Protein AF-A0A0S4IZ22-F1 (afdb_monomer)

Organism: Bodo saltans (NCBI:txid75058)

Structure (mmCIF, N/CA/C/O backbone):
data_AF-A0A0S4IZ22-F1
#
_entry.id   AF-A0A0S4IZ22-F1
#
loop_
_atom_site.group_PDB
_atom_site.id
_atom_site.type_symbol
_atom_site.label_atom_id
_atom_site.label_alt_id
_atom_site.label_comp_id
_atom_site.label_asym_id
_atom_site.label_entity_id
_atom_site.label_seq_id
_atom_site.pdbx_PDB_ins_code
_atom_site.Cartn_x
_atom_site.Cartn_y
_atom_site.Cartn_z
_atom_site.occupancy
_atom_site.B_iso_or_equiv
_atom_site.auth_seq_id
_atom_site.auth_comp_id
_atom_site.auth_asym_id
_atom_site.auth_atom_id
_atom_site.pdbx_PDB_model_num
ATOM 1 N N . MET A 1 1 ? 41.587 31.174 -20.617 1.00 46.12 1 MET A N 1
ATOM 2 C CA . MET A 1 1 ? 40.256 30.788 -20.093 1.00 46.12 1 MET A CA 1
ATOM 3 C C . MET A 1 1 ? 39.877 29.431 -20.668 1.00 46.12 1 MET A C 1
ATOM 5 O O . MET A 1 1 ? 39.377 29.390 -21.776 1.00 46.12 1 MET A O 1
ATOM 9 N N . GLN A 1 2 ? 40.186 28.324 -19.984 1.00 46.78 2 GLN A N 1
ATOM 10 C CA . GLN A 1 2 ? 39.750 26.977 -20.399 1.00 46.78 2 GLN A CA 1
ATOM 11 C C . GLN A 1 2 ? 40.073 25.954 -19.295 1.00 46.78 2 GLN A C 1
ATOM 13 O O . GLN A 1 2 ? 41.009 25.175 -19.408 1.00 46.78 2 GLN A O 1
ATOM 18 N N . ARG A 1 3 ? 39.344 25.991 -18.172 1.00 42.94 3 ARG A N 1
ATOM 19 C CA . ARG A 1 3 ? 39.406 24.953 -17.122 1.00 42.94 3 ARG A CA 1
ATOM 20 C C . ARG A 1 3 ? 38.076 24.869 -16.362 1.00 42.94 3 ARG A C 1
ATOM 22 O O . ARG A 1 3 ? 38.031 25.143 -15.173 1.00 42.94 3 ARG A O 1
ATOM 29 N N . SER A 1 4 ? 36.993 24.507 -17.051 1.00 50.06 4 SER A N 1
ATOM 30 C CA . SER A 1 4 ? 35.686 24.287 -16.393 1.00 50.06 4 SER A CA 1
ATOM 31 C C . SER A 1 4 ? 34.926 23.051 -16.894 1.00 50.06 4 SER A C 1
ATOM 33 O O . SER A 1 4 ? 33.796 22.829 -16.482 1.00 50.06 4 SER A O 1
ATOM 35 N N . GLY A 1 5 ? 35.523 22.228 -17.766 1.00 43.28 5 GLY A N 1
ATOM 36 C CA . GLY A 1 5 ? 34.828 21.092 -18.394 1.00 43.28 5 GLY A CA 1
ATOM 37 C C . GLY A 1 5 ? 34.976 19.739 -17.690 1.00 43.28 5 GLY A C 1
ATOM 38 O O . GLY A 1 5 ? 34.191 18.836 -17.951 1.00 43.28 5 GLY A O 1
ATOM 39 N N . LEU A 1 6 ? 35.958 19.574 -16.795 1.00 42.72 6 LEU A N 1
ATOM 40 C CA . LEU A 1 6 ? 36.302 18.256 -16.235 1.00 42.72 6 LEU A CA 1
ATOM 41 C C . LEU A 1 6 ? 35.666 17.950 -14.870 1.00 42.72 6 LEU A C 1
ATOM 43 O O . LEU A 1 6 ? 35.596 16.789 -14.483 1.00 42.72 6 LEU A O 1
ATOM 47 N N . ALA A 1 7 ? 35.152 18.957 -14.156 1.00 43.84 7 ALA A N 1
ATOM 48 C CA . ALA A 1 7 ? 34.552 18.750 -12.834 1.00 43.84 7 ALA A CA 1
ATOM 49 C C . ALA A 1 7 ? 33.104 18.221 -12.894 1.00 43.84 7 ALA A C 1
ATOM 51 O O . ALA A 1 7 ? 32.666 17.540 -11.972 1.00 43.84 7 ALA A O 1
ATOM 52 N N . LEU A 1 8 ? 32.364 18.476 -13.983 1.00 42.09 8 LEU A N 1
ATOM 53 C CA . LEU A 1 8 ? 30.967 18.030 -14.105 1.00 42.09 8 LEU A CA 1
ATOM 54 C C . LEU A 1 8 ? 30.814 16.567 -14.556 1.00 42.09 8 LEU A C 1
ATOM 56 O O . LEU A 1 8 ? 29.785 15.955 -14.285 1.00 42.09 8 LEU A O 1
ATOM 60 N N . LEU A 1 9 ? 31.835 15.985 -15.192 1.00 41.53 9 LEU A N 1
ATOM 61 C CA . LEU A 1 9 ? 31.804 14.590 -15.655 1.00 41.53 9 LEU A CA 1
ATOM 62 C C . LEU A 1 9 ? 32.170 13.575 -14.558 1.00 41.53 9 LEU A C 1
ATOM 64 O O . LEU A 1 9 ? 31.766 12.420 -14.641 1.00 41.53 9 LEU A O 1
ATOM 68 N N . LEU A 1 10 ? 32.852 14.003 -13.491 1.00 37.06 10 LEU A N 1
ATOM 69 C CA . LEU A 1 10 ? 33.203 13.139 -12.355 1.00 37.06 10 LEU A CA 1
ATOM 70 C C . LEU A 1 10 ? 32.096 13.034 -11.289 1.00 37.06 10 LEU A C 1
ATOM 72 O O . LEU A 1 10 ? 32.017 12.017 -10.605 1.00 37.06 10 LEU A O 1
ATOM 76 N N . CYS A 1 11 ? 31.182 14.008 -11.191 1.00 36.41 11 CYS A N 1
ATOM 77 C CA . CYS A 1 11 ? 30.022 13.907 -10.291 1.00 36.41 11 CYS A CA 1
ATOM 78 C C . CYS A 1 11 ? 28.884 13.033 -10.849 1.00 36.41 11 CYS A C 1
ATOM 80 O O . CYS A 1 11 ? 28.125 12.458 -10.073 1.00 36.41 11 CYS A O 1
ATOM 82 N N . ALA A 1 12 ? 28.777 12.881 -12.173 1.00 39.00 12 ALA A N 1
ATOM 83 C CA . ALA A 1 12 ? 27.774 12.005 -12.785 1.00 39.00 12 ALA A CA 1
ATOM 84 C C . ALA A 1 12 ? 28.150 10.511 -12.695 1.00 39.00 12 ALA A C 1
ATOM 86 O O . ALA A 1 12 ? 27.266 9.661 -12.645 1.00 39.00 12 ALA A O 1
ATOM 87 N N . ALA A 1 13 ? 29.444 10.186 -12.607 1.00 36.44 13 ALA A N 1
ATOM 88 C CA . ALA A 1 13 ? 29.919 8.806 -12.482 1.00 36.44 13 ALA A CA 1
ATOM 89 C C . ALA A 1 13 ? 29.831 8.249 -11.045 1.00 36.44 13 ALA A C 1
ATOM 91 O O . ALA A 1 13 ? 29.774 7.038 -10.862 1.00 36.44 13 ALA A O 1
ATOM 92 N N . LEU A 1 14 ? 29.770 9.111 -10.021 1.00 37.00 14 LEU A N 1
ATOM 93 C CA . LEU A 1 14 ? 29.660 8.689 -8.614 1.00 37.00 14 LEU A CA 1
ATOM 94 C C . LEU A 1 14 ? 28.214 8.530 -8.119 1.00 37.00 14 LEU A C 1
ATOM 96 O O . LEU A 1 14 ? 27.991 7.881 -7.100 1.00 37.00 14 LEU A O 1
ATOM 100 N N . LEU A 1 15 ? 27.225 9.043 -8.856 1.00 36.53 15 LEU A N 1
ATOM 101 C CA . LEU A 1 15 ? 25.802 8.780 -8.596 1.00 36.53 15 LEU A CA 1
ATOM 102 C C . LEU A 1 15 ? 25.276 7.531 -9.326 1.00 36.53 15 LEU A C 1
ATOM 104 O O . LEU A 1 15 ? 24.131 7.142 -9.114 1.00 36.53 15 LEU A O 1
ATOM 108 N N . PHE A 1 16 ? 26.115 6.873 -10.134 1.00 36.19 16 PHE A N 1
ATOM 109 C CA . PHE A 1 16 ? 25.772 5.655 -10.878 1.00 36.19 16 PHE A CA 1
ATOM 110 C C . PHE A 1 16 ? 26.209 4.346 -10.196 1.00 36.19 16 PHE A C 1
ATOM 112 O O . PHE A 1 16 ? 25.921 3.269 -10.709 1.00 36.19 16 PHE A O 1
ATOM 119 N N . SER A 1 17 ? 26.852 4.410 -9.025 1.00 32.28 17 SER A N 1
ATOM 120 C CA .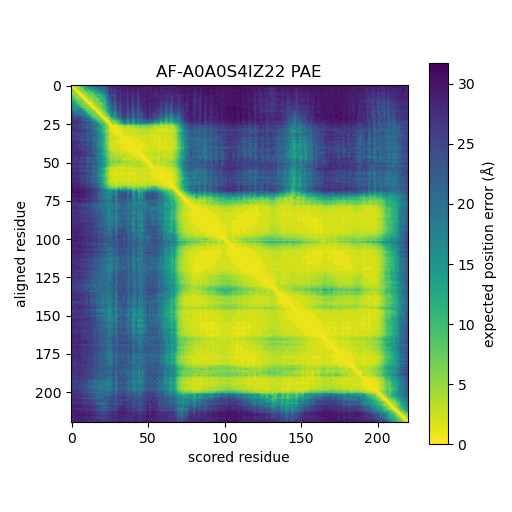 SER A 1 17 ? 27.322 3.212 -8.301 1.00 32.28 17 SER A CA 1
ATOM 121 C C . SER A 1 17 ? 26.372 2.717 -7.209 1.00 32.28 17 SER A C 1
ATOM 123 O O . SER A 1 17 ? 26.685 1.764 -6.500 1.00 32.28 17 SER A O 1
ATOM 125 N N . ALA A 1 18 ? 25.207 3.339 -7.049 1.00 36.91 18 ALA A N 1
ATOM 126 C CA . ALA A 1 18 ? 24.216 2.923 -6.069 1.00 36.91 18 ALA A CA 1
ATOM 127 C C . ALA A 1 18 ? 22.854 2.815 -6.743 1.00 36.91 18 ALA A C 1
ATOM 129 O O . ALA A 1 18 ? 22.066 3.744 -6.655 1.00 36.91 18 ALA A O 1
ATOM 130 N N . VAL A 1 19 ? 22.624 1.709 -7.453 1.00 45.84 19 VAL A N 1
ATOM 131 C CA . VAL A 1 19 ? 21.327 1.035 -7.663 1.00 45.84 19 VAL A CA 1
ATOM 132 C C . VAL A 1 19 ? 21.509 0.080 -8.839 1.00 45.84 19 VAL A C 1
ATOM 134 O O . VAL A 1 19 ? 21.553 0.496 -9.990 1.00 45.84 19 VAL A O 1
ATOM 137 N N . THR A 1 20 ? 21.686 -1.201 -8.508 1.00 35.72 20 THR A N 1
ATOM 138 C CA . THR A 1 20 ? 21.192 -2.407 -9.212 1.00 35.72 20 THR A CA 1
ATOM 139 C C . THR A 1 20 ? 22.001 -3.628 -8.765 1.00 35.72 20 THR A C 1
ATOM 141 O O . THR A 1 20 ? 22.672 -4.291 -9.545 1.00 35.72 20 THR A O 1
ATOM 144 N N . GLN A 1 21 ? 21.917 -3.974 -7.478 1.00 35.25 21 GLN A N 1
ATOM 145 C CA . GLN A 1 21 ? 22.105 -5.371 -7.091 1.00 35.25 21 GLN A CA 1
ATOM 14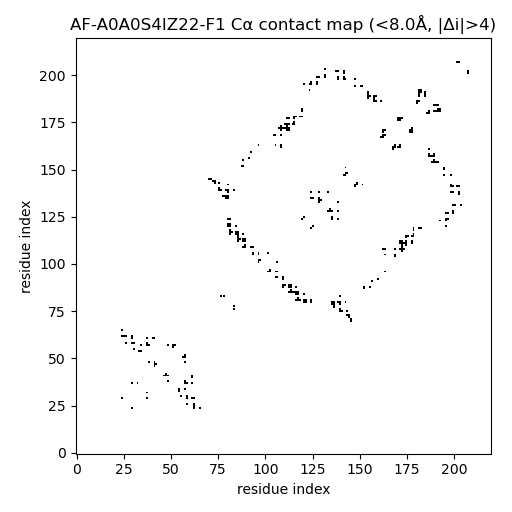6 C C . GLN A 1 21 ? 20.745 -6.054 -7.216 1.00 35.25 21 GLN A C 1
ATOM 148 O O . GLN A 1 21 ? 19.960 -6.124 -6.272 1.00 35.25 21 GLN A O 1
ATOM 153 N N . ALA A 1 22 ? 20.444 -6.506 -8.433 1.00 37.44 22 ALA A N 1
ATOM 154 C CA . ALA A 1 22 ? 19.473 -7.567 -8.637 1.00 37.44 22 ALA A CA 1
ATOM 155 C C . ALA A 1 22 ? 20.100 -8.842 -8.064 1.00 37.44 22 ALA A C 1
ATOM 157 O O . ALA A 1 22 ? 20.817 -9.570 -8.745 1.00 37.44 22 ALA A O 1
ATOM 158 N N . PHE A 1 23 ? 19.906 -9.045 -6.767 1.00 40.06 23 PHE A N 1
ATOM 159 C CA . PHE A 1 23 ? 20.412 -10.202 -6.057 1.00 40.06 23 PHE A CA 1
ATOM 160 C C . PHE A 1 23 ? 19.641 -11.451 -6.498 1.00 40.06 23 PHE A C 1
ATOM 162 O O . PHE A 1 23 ? 18.590 -11.785 -5.955 1.00 40.06 23 PHE A O 1
ATOM 169 N N . ALA A 1 24 ? 20.203 -12.192 -7.450 1.00 46.88 24 ALA A N 1
ATOM 170 C CA . ALA A 1 24 ? 20.230 -13.639 -7.290 1.00 46.88 24 ALA A CA 1
ATOM 171 C C . ALA A 1 24 ? 21.253 -13.919 -6.180 1.00 46.88 24 ALA A C 1
ATOM 173 O O . ALA A 1 24 ? 22.405 -14.244 -6.452 1.00 46.88 24 ALA A O 1
ATOM 174 N N . GLU A 1 25 ? 20.844 -13.667 -4.935 1.00 55.62 25 GLU A N 1
ATOM 175 C CA . GLU A 1 25 ? 21.686 -13.833 -3.755 1.00 55.62 25 GLU A CA 1
ATOM 176 C C . GLU A 1 25 ? 22.030 -15.315 -3.625 1.00 55.62 25 GLU A C 1
ATOM 178 O O . GLU A 1 25 ? 21.234 -16.143 -3.177 1.00 55.62 25 GLU A O 1
ATOM 183 N N . SER A 1 26 ? 23.211 -15.671 -4.117 1.00 66.62 26 SER A N 1
ATOM 184 C CA . SER A 1 26 ? 23.733 -17.022 -3.973 1.00 66.62 26 SER A CA 1
ATOM 185 C C . SER A 1 26 ? 24.118 -17.255 -2.512 1.00 66.62 26 SER A C 1
ATOM 187 O O . SER A 1 26 ? 24.478 -16.327 -1.786 1.00 66.62 26 SER A O 1
ATOM 189 N N . GLU A 1 27 ? 24.110 -18.508 -2.062 1.00 75.88 27 GLU A N 1
ATOM 190 C CA . GLU A 1 27 ? 24.578 -18.891 -0.721 1.00 75.88 27 GLU A CA 1
ATOM 191 C C . GLU A 1 27 ? 25.963 -18.299 -0.379 1.00 75.88 27 GLU A C 1
ATOM 193 O O . GLU A 1 27 ? 26.242 -17.942 0.770 1.00 75.88 27 GLU A O 1
ATOM 198 N N . ALA A 1 28 ? 26.822 -18.124 -1.388 1.00 79.81 28 ALA A N 1
ATOM 199 C CA . ALA A 1 28 ? 28.133 -17.501 -1.247 1.00 79.81 28 ALA A CA 1
ATOM 200 C C . ALA A 1 28 ? 28.073 -16.022 -0.818 1.00 79.81 28 ALA A C 1
ATOM 202 O O . ALA A 1 28 ? 28.991 -15.548 -0.148 1.00 79.81 28 ALA A O 1
ATOM 203 N N . GLU A 1 29 ? 27.020 -15.286 -1.171 1.00 80.31 29 GLU A N 1
ATOM 204 C CA . GLU A 1 29 ? 26.826 -13.894 -0.756 1.00 80.31 29 GLU A CA 1
ATOM 205 C C . GLU A 1 29 ? 26.304 -13.805 0.675 1.00 80.31 29 GLU A C 1
ATOM 207 O O . GLU A 1 29 ? 26.856 -13.051 1.479 1.00 80.31 29 GLU A O 1
ATOM 212 N N . PHE A 1 30 ? 25.344 -14.655 1.051 1.00 87.62 30 PHE A N 1
ATOM 213 C CA . PHE A 1 30 ? 24.864 -14.720 2.434 1.00 87.62 30 PHE A CA 1
ATOM 214 C C . PHE A 1 30 ? 25.974 -15.101 3.419 1.00 87.62 30 PHE A C 1
ATOM 216 O O . PHE A 1 30 ? 26.059 -14.525 4.506 1.00 87.62 30 PHE A O 1
ATOM 223 N N . LYS A 1 31 ? 26.900 -15.990 3.031 1.00 89.25 31 LYS A N 1
ATOM 224 C CA . LYS A 1 31 ? 28.078 -16.330 3.853 1.00 89.25 31 LYS A CA 1
ATOM 225 C C . LYS A 1 31 ? 28.972 -15.116 4.149 1.00 89.25 31 LYS A C 1
ATOM 227 O O . LYS A 1 31 ? 29.558 -15.041 5.237 1.00 89.25 31 LYS A O 1
ATOM 232 N N . LYS A 1 32 ? 29.047 -14.144 3.229 1.00 91.56 32 LYS A N 1
ATOM 233 C CA . LYS A 1 32 ? 29.838 -12.907 3.381 1.00 91.56 32 LYS A CA 1
ATOM 234 C C . LYS A 1 32 ? 29.164 -11.870 4.286 1.00 91.56 32 LYS A C 1
ATOM 236 O O . LYS A 1 32 ? 29.864 -11.049 4.874 1.00 91.56 32 LYS A O 1
ATOM 241 N N . MET A 1 33 ? 27.840 -11.910 4.436 1.00 90.50 33 MET A N 1
ATOM 242 C CA . MET A 1 33 ? 27.105 -10.975 5.292 1.00 90.50 33 MET A CA 1
ATOM 243 C C . MET A 1 33 ? 27.405 -11.198 6.781 1.00 90.50 33 MET A C 1
ATOM 245 O O . MET A 1 33 ? 27.694 -12.311 7.230 1.00 90.50 33 MET A O 1
ATOM 249 N N . ASN A 1 34 ? 27.324 -10.136 7.582 1.00 92.56 34 ASN A N 1
ATOM 250 C CA . ASN A 1 34 ? 27.331 -10.251 9.041 1.00 92.56 34 ASN A CA 1
ATOM 251 C C . ASN A 1 34 ? 25.917 -10.532 9.589 1.00 92.56 34 ASN A C 1
ATOM 253 O O . ASN A 1 34 ? 24.916 -10.344 8.899 1.00 92.56 34 ASN A O 1
ATOM 257 N N . VAL A 1 35 ? 25.819 -10.955 10.855 1.00 91.00 35 VAL A N 1
ATOM 258 C CA . VAL A 1 35 ? 24.532 -11.315 11.486 1.00 91.00 35 VAL A CA 1
ATOM 259 C C . VAL A 1 35 ? 23.533 -10.153 11.464 1.00 91.00 35 VAL A C 1
ATOM 261 O O . VAL A 1 35 ? 22.340 -10.373 11.298 1.00 91.00 35 VAL A O 1
ATOM 264 N N . ARG A 1 36 ? 23.990 -8.901 11.573 1.00 91.88 36 ARG A N 1
ATOM 265 C CA . ARG A 1 36 ? 23.107 -7.725 11.527 1.00 91.88 36 ARG A CA 1
ATOM 266 C C . ARG A 1 36 ? 22.484 -7.531 10.145 1.00 91.88 36 ARG A C 1
ATOM 268 O O . ARG A 1 36 ? 21.306 -7.203 10.055 1.00 91.88 36 ARG A O 1
ATOM 275 N N . GLN A 1 37 ? 23.267 -7.728 9.087 1.00 87.75 37 GLN A N 1
ATOM 276 C CA . GLN A 1 37 ? 22.800 -7.667 7.702 1.00 87.75 37 GLN A CA 1
ATOM 277 C C . GLN A 1 37 ? 21.822 -8.803 7.403 1.00 87.75 37 GLN A C 1
ATOM 279 O O . GLN A 1 37 ? 20.779 -8.544 6.818 1.00 87.75 37 GLN A O 1
ATOM 284 N N . LEU A 1 38 ? 22.111 -10.018 7.877 1.00 89.50 38 LEU A N 1
ATOM 285 C CA . LEU A 1 38 ? 21.213 -11.168 7.733 1.00 89.50 38 LEU A CA 1
ATOM 286 C C . LEU A 1 38 ? 19.889 -10.952 8.480 1.00 89.50 38 LEU A C 1
ATOM 288 O O . LEU A 1 38 ? 18.827 -11.160 7.908 1.00 89.50 38 LEU A O 1
ATOM 292 N N . LYS A 1 39 ? 19.926 -10.443 9.718 1.00 88.44 39 LYS A N 1
ATOM 293 C CA . LYS A 1 39 ? 18.714 -10.069 10.468 1.00 88.44 39 LYS A CA 1
ATOM 294 C C . LYS A 1 39 ? 17.902 -9.010 9.739 1.00 88.44 39 LYS A C 1
ATOM 296 O O . LYS A 1 39 ? 16.713 -9.197 9.544 1.00 88.44 39 LYS A O 1
ATOM 301 N N . LYS A 1 40 ? 18.556 -7.953 9.247 1.00 84.88 40 LYS A N 1
ATOM 302 C CA . LYS A 1 40 ? 17.898 -6.919 8.440 1.00 84.88 40 LYS A CA 1
ATOM 303 C C . LYS A 1 40 ? 17.268 -7.508 7.172 1.00 84.88 40 LYS A C 1
ATOM 305 O O . LYS A 1 40 ? 16.135 -7.170 6.855 1.00 84.88 40 LYS A O 1
ATOM 310 N N . PHE A 1 41 ? 17.977 -8.395 6.473 1.00 85.12 41 PHE A N 1
ATOM 311 C CA . PHE A 1 41 ? 17.472 -9.084 5.286 1.00 85.12 41 PHE A CA 1
ATOM 312 C C . PHE A 1 41 ? 16.191 -9.869 5.600 1.00 85.12 41 PHE A C 1
ATOM 314 O O . PHE A 1 41 ? 15.197 -9.712 4.888 1.00 85.12 41 PHE A O 1
ATOM 321 N N . LEU A 1 42 ? 16.206 -10.659 6.677 1.00 86.38 42 LEU A N 1
ATOM 322 C CA . LEU A 1 42 ? 15.072 -11.465 7.128 1.00 86.38 42 LEU A CA 1
ATOM 323 C C . LEU A 1 42 ? 13.918 -10.600 7.675 1.00 86.38 42 LEU A C 1
ATOM 325 O O . LEU A 1 42 ? 12.769 -10.850 7.324 1.00 86.38 42 LEU A O 1
ATOM 329 N N . ASP A 1 43 ? 14.209 -9.534 8.431 1.00 82.31 43 ASP A N 1
ATOM 330 C CA . ASP A 1 43 ? 13.235 -8.551 8.945 1.00 82.31 43 ASP A CA 1
ATOM 331 C C . ASP A 1 43 ? 12.498 -7.835 7.814 1.00 82.31 43 ASP A C 1
ATOM 333 O O . ASP A 1 43 ? 11.276 -7.696 7.824 1.00 82.31 43 ASP A O 1
ATOM 337 N N . GLU A 1 44 ? 13.240 -7.377 6.800 1.00 72.06 44 GLU A N 1
ATOM 338 C CA . GLU A 1 44 ? 12.671 -6.745 5.608 1.00 72.06 44 GLU A CA 1
ATOM 339 C C . GLU A 1 44 ? 11.710 -7.680 4.862 1.00 72.06 44 GLU A C 1
ATOM 341 O O . GLU A 1 44 ? 10.894 -7.215 4.062 1.00 72.06 44 GLU A O 1
ATOM 346 N N . ARG A 1 45 ? 11.805 -8.989 5.112 1.00 75.06 45 ARG A N 1
ATOM 347 C CA . ARG A 1 45 ? 11.064 -10.064 4.447 1.00 75.06 45 ARG A CA 1
ATOM 348 C C . ARG A 1 45 ? 10.098 -10.801 5.378 1.00 75.06 45 ARG A C 1
ATOM 350 O O . ARG A 1 45 ? 9.487 -11.763 4.925 1.00 75.06 45 ARG A O 1
ATOM 357 N N . ASP A 1 46 ? 9.922 -10.308 6.607 1.00 76.00 46 ASP A N 1
ATOM 358 C CA . ASP A 1 46 ? 9.022 -10.859 7.633 1.00 76.00 46 ASP A CA 1
ATOM 359 C C . ASP A 1 46 ? 9.260 -12.354 7.913 1.00 76.00 46 ASP A C 1
ATOM 361 O O . ASP A 1 46 ? 8.338 -13.138 8.129 1.00 76.00 46 ASP A O 1
ATOM 365 N N . VAL A 1 47 ? 10.526 -12.772 7.852 1.00 80.56 47 VAL A N 1
ATOM 366 C CA . VAL A 1 47 ? 10.930 -14.140 8.178 1.00 80.56 47 VAL A CA 1
ATOM 367 C C . VAL A 1 47 ? 11.258 -14.196 9.659 1.00 80.56 47 VAL A C 1
ATOM 369 O O . VAL A 1 47 ? 12.155 -13.488 10.110 1.00 80.56 47 VAL A O 1
ATOM 372 N N . ASP A 1 48 ? 10.566 -15.050 10.413 1.00 83.62 48 ASP A N 1
ATOM 373 C CA . ASP A 1 48 ? 10.904 -15.270 11.819 1.00 83.62 48 ASP A CA 1
ATOM 374 C C . ASP A 1 48 ? 12.266 -15.967 11.936 1.00 83.62 48 ASP A C 1
ATOM 376 O O . ASP A 1 48 ? 12.562 -16.934 11.226 1.00 83.62 48 ASP A O 1
ATOM 380 N N . TYR A 1 49 ? 13.099 -15.444 12.828 1.00 87.06 49 TYR A N 1
ATOM 381 C CA . TYR A 1 49 ? 14.427 -15.962 13.156 1.00 87.06 49 TYR A CA 1
ATOM 382 C C . TYR A 1 49 ? 14.715 -15.893 14.661 1.00 87.06 49 TYR A C 1
ATOM 384 O O . TYR A 1 49 ? 15.871 -15.942 15.079 1.00 87.06 49 TYR A O 1
ATOM 392 N N . ARG A 1 50 ? 13.684 -15.718 15.500 1.00 87.81 50 ARG A N 1
ATOM 393 C CA . ARG A 1 50 ? 13.845 -15.542 16.955 1.00 87.81 50 ARG A CA 1
ATOM 394 C C . ARG A 1 50 ? 14.468 -16.751 17.659 1.00 87.81 50 ARG A C 1
ATOM 396 O O . ARG A 1 50 ? 15.032 -16.585 18.735 1.00 87.81 50 ARG A O 1
ATOM 403 N N . ASP A 1 51 ? 14.373 -17.925 17.050 1.00 89.06 51 ASP A N 1
ATOM 404 C CA . ASP A 1 51 ? 14.971 -19.189 17.478 1.00 89.06 51 ASP A CA 1
ATOM 405 C C . ASP A 1 51 ? 16.436 -19.358 17.039 1.00 89.06 51 ASP A C 1
ATOM 407 O O . ASP A 1 51 ? 17.118 -20.261 17.515 1.00 89.06 51 ASP A O 1
ATOM 411 N N . ILE A 1 52 ? 16.941 -18.477 16.171 1.00 90.88 52 ILE A N 1
ATOM 412 C CA . ILE A 1 52 ? 18.254 -18.619 15.543 1.00 90.88 52 ILE A CA 1
ATOM 413 C C . ILE A 1 52 ? 19.336 -17.909 16.357 1.00 90.88 52 ILE A C 1
ATOM 415 O O . ILE A 1 52 ? 19.277 -16.696 16.600 1.00 90.88 52 ILE A O 1
ATOM 419 N N . THR A 1 53 ? 20.386 -18.651 16.710 1.00 88.38 53 THR A N 1
ATOM 420 C CA . THR A 1 53 ? 21.558 -18.108 17.418 1.00 88.38 53 THR A CA 1
ATOM 421 C C . THR A 1 53 ? 22.827 -18.132 16.566 1.00 88.38 53 THR A C 1
ATOM 423 O O . THR A 1 53 ? 23.635 -17.202 16.650 1.00 88.38 53 THR A O 1
ATOM 426 N N . GLU A 1 54 ? 22.983 -19.120 15.682 1.00 93.00 54 GLU A N 1
ATOM 427 C CA . GLU A 1 54 ? 24.192 -19.294 14.878 1.00 93.00 54 GLU A CA 1
ATOM 428 C C . GLU A 1 54 ? 24.128 -18.594 13.515 1.00 93.00 54 GLU A C 1
ATOM 430 O O . GLU A 1 54 ? 23.116 -18.598 12.814 1.00 93.00 54 GLU A O 1
ATOM 435 N N . LYS A 1 55 ? 25.259 -18.024 13.071 1.00 89.88 55 LYS A N 1
ATOM 436 C CA . LYS A 1 55 ? 25.357 -17.357 11.757 1.00 89.88 55 LYS A CA 1
ATOM 437 C C . LYS A 1 55 ? 25.041 -18.311 10.592 1.00 89.88 55 LYS A C 1
ATOM 439 O O . LYS A 1 55 ? 24.419 -17.889 9.620 1.00 89.88 55 LYS A O 1
ATOM 444 N N . SER A 1 56 ? 25.483 -19.561 10.669 1.00 89.94 56 SER A N 1
ATOM 445 C CA . SER A 1 56 ? 25.214 -20.632 9.692 1.00 89.94 56 SER A CA 1
ATOM 446 C C . SER A 1 56 ? 23.715 -20.858 9.479 1.00 89.94 56 SER A C 1
ATOM 448 O O . SER A 1 56 ? 23.266 -21.009 8.342 1.00 89.94 56 SER A O 1
ATOM 450 N N . GLU A 1 57 ? 22.931 -20.821 10.552 1.00 89.56 57 GLU A N 1
ATOM 451 C CA . GLU A 1 57 ? 21.476 -20.971 10.514 1.00 89.56 57 GLU A CA 1
ATOM 452 C C . GLU A 1 57 ? 20.788 -19.733 9.926 1.00 89.56 57 GLU A C 1
ATOM 454 O O . GLU A 1 57 ? 19.882 -19.875 9.106 1.00 89.56 57 GLU A O 1
ATOM 459 N N . PHE A 1 58 ? 21.270 -18.520 10.235 1.00 91.81 58 PHE A N 1
ATOM 460 C CA . PHE A 1 58 ? 20.809 -17.295 9.562 1.00 91.81 58 PHE A CA 1
ATOM 461 C C . PHE A 1 58 ? 21.026 -17.364 8.045 1.00 91.81 58 PHE A C 1
ATOM 463 O O . PHE A 1 58 ? 20.139 -16.999 7.274 1.00 91.81 58 PHE A O 1
ATOM 470 N N . VAL A 1 59 ? 22.197 -17.846 7.616 1.00 90.81 59 VAL A N 1
ATOM 471 C CA . VAL A 1 59 ? 22.521 -18.050 6.196 1.00 90.81 59 VAL A CA 1
ATOM 472 C C . VAL A 1 59 ? 21.603 -19.101 5.581 1.00 90.81 59 VAL A C 1
ATOM 474 O O . VAL A 1 59 ? 21.029 -18.853 4.527 1.00 90.81 59 VAL A O 1
ATOM 477 N N . SER A 1 60 ? 21.416 -20.240 6.248 1.00 86.44 60 SER A N 1
ATOM 478 C CA . SER A 1 60 ? 20.559 -21.324 5.756 1.00 86.44 60 SER A CA 1
ATOM 479 C C . SER A 1 60 ? 19.109 -20.867 5.600 1.00 86.44 60 SER A C 1
ATOM 481 O O . SER A 1 60 ? 18.497 -21.122 4.569 1.00 86.44 60 SER A O 1
ATOM 483 N N . ARG A 1 61 ? 18.583 -20.102 6.566 1.00 86.75 61 ARG A N 1
ATOM 484 C CA . ARG A 1 61 ? 17.236 -19.516 6.508 1.00 86.75 61 ARG A CA 1
ATOM 485 C C . ARG A 1 61 ? 17.104 -18.479 5.391 1.00 86.75 61 ARG A C 1
ATOM 487 O O . ARG A 1 61 ? 16.077 -18.435 4.716 1.00 86.75 61 ARG A O 1
ATOM 494 N N . ALA A 1 62 ? 18.133 -17.660 5.171 1.00 86.38 62 ALA A N 1
ATOM 495 C CA . ALA A 1 62 ? 18.159 -16.692 4.077 1.00 86.38 62 ALA A CA 1
ATOM 496 C C . ALA A 1 62 ? 18.194 -17.380 2.701 1.00 86.38 62 ALA A C 1
ATOM 498 O O . ALA A 1 62 ? 17.427 -17.002 1.817 1.00 86.38 62 ALA A O 1
ATOM 499 N N . VAL A 1 63 ? 19.005 -18.433 2.547 1.00 83.69 63 VAL A N 1
ATOM 500 C CA . VAL A 1 63 ? 19.074 -19.272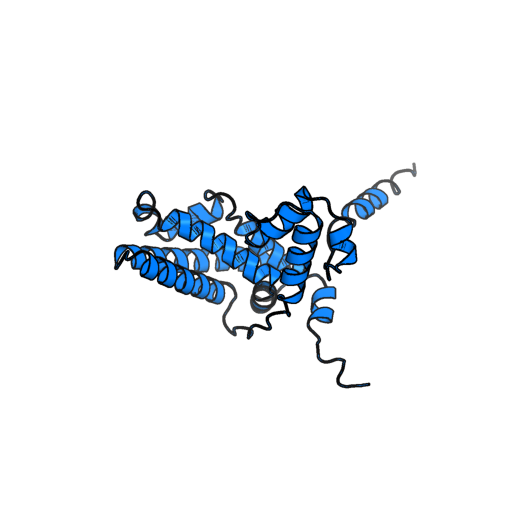 1.336 1.00 83.69 63 VAL A CA 1
ATOM 501 C C . VAL A 1 63 ? 17.759 -20.002 1.096 1.00 83.69 63 VAL A C 1
ATOM 503 O O . VAL A 1 63 ? 17.250 -20.001 -0.019 1.00 83.69 63 VAL A O 1
ATOM 506 N N . GLU A 1 64 ? 17.178 -20.596 2.135 1.00 81.62 64 GLU A N 1
ATOM 507 C CA . GLU A 1 64 ? 15.886 -21.269 2.062 1.00 81.62 64 GLU A CA 1
ATOM 508 C C . GLU A 1 64 ? 14.789 -20.300 1.611 1.00 81.62 64 GLU A C 1
ATOM 510 O O . GLU A 1 64 ? 14.014 -20.609 0.706 1.00 81.62 64 GLU A O 1
ATOM 515 N N . TRP A 1 65 ? 14.746 -19.097 2.186 1.00 78.00 65 TRP A N 1
ATOM 516 C CA . TRP A 1 65 ? 13.815 -18.063 1.751 1.00 78.00 65 TRP A CA 1
ATOM 517 C C . TRP A 1 65 ? 14.087 -17.619 0.307 1.00 78.00 65 TRP A C 1
ATOM 519 O O . TRP A 1 65 ? 13.152 -17.499 -0.485 1.00 78.00 65 TRP A O 1
ATOM 529 N N . ALA A 1 66 ? 15.351 -17.422 -0.071 1.00 72.56 66 ALA A N 1
ATOM 530 C CA . ALA A 1 66 ? 15.730 -17.067 -1.437 1.00 72.56 66 ALA A CA 1
ATOM 531 C C . ALA A 1 66 ? 15.309 -18.155 -2.443 1.00 72.56 66 ALA A C 1
ATOM 533 O O . ALA A 1 66 ? 14.766 -17.836 -3.498 1.00 72.56 66 ALA A O 1
ATOM 534 N N . GLY A 1 67 ? 15.453 -19.434 -2.084 1.00 62.66 67 GLY A N 1
ATOM 535 C CA . GLY A 1 67 ? 15.020 -20.581 -2.888 1.00 62.66 67 GLY A CA 1
ATOM 536 C C . GLY A 1 67 ? 13.499 -20.772 -2.944 1.00 62.66 67 GLY A C 1
ATOM 537 O O . GLY A 1 67 ? 12.975 -21.257 -3.948 1.00 62.66 67 GLY A O 1
ATOM 538 N N . ARG A 1 68 ? 12.768 -20.357 -1.900 1.00 60.81 68 ARG A N 1
ATOM 539 C CA . ARG A 1 68 ? 11.293 -20.346 -1.866 1.00 60.81 68 ARG A CA 1
ATOM 540 C C . ARG A 1 68 ? 10.690 -19.232 -2.726 1.00 60.81 68 ARG A C 1
ATOM 542 O O . ARG A 1 68 ? 9.572 -19.393 -3.208 1.00 60.81 68 ARG A O 1
ATOM 549 N N . ASN A 1 69 ? 11.428 -18.154 -2.996 1.00 53.03 69 ASN A N 1
ATOM 550 C CA . ASN A 1 69 ? 11.037 -17.134 -3.972 1.00 53.03 69 ASN A CA 1
ATOM 551 C C . ASN A 1 69 ? 11.367 -17.574 -5.403 1.00 53.03 69 ASN A C 1
ATOM 553 O O . ASN A 1 69 ? 12.082 -16.896 -6.143 1.00 53.03 69 ASN A O 1
ATOM 557 N N . LYS A 1 70 ? 10.775 -18.691 -5.842 1.00 51.59 70 LYS A N 1
ATOM 558 C CA . LYS A 1 70 ? 10.472 -18.821 -7.272 1.00 51.59 70 LYS A CA 1
ATOM 559 C C . LYS A 1 70 ? 9.648 -17.589 -7.635 1.00 51.59 70 LYS A C 1
ATOM 561 O O . LYS A 1 70 ? 8.646 -17.355 -6.963 1.00 51.59 70 LYS A O 1
ATOM 566 N N . LYS A 1 71 ? 10.082 -16.816 -8.644 1.00 53.00 71 LYS A N 1
ATOM 567 C CA . LYS A 1 71 ? 9.328 -15.659 -9.157 1.00 53.00 71 LYS A CA 1
ATOM 568 C C . LYS A 1 71 ? 7.850 -16.044 -9.215 1.00 53.00 71 LYS A C 1
ATOM 570 O O . LYS A 1 71 ? 7.499 -16.933 -9.996 1.00 53.00 71 LYS A O 1
ATOM 575 N N . VAL A 1 72 ? 7.011 -15.444 -8.375 1.00 56.47 72 VAL A N 1
ATOM 576 C CA . VAL A 1 72 ? 5.578 -15.721 -8.424 1.00 56.47 72 VAL A CA 1
ATOM 577 C C . VAL A 1 72 ? 5.085 -14.978 -9.648 1.00 56.47 72 VAL A C 1
ATOM 579 O O . VAL A 1 72 ? 4.958 -13.753 -9.652 1.00 56.47 72 VAL A O 1
ATOM 582 N N . VAL A 1 73 ? 4.874 -15.727 -10.727 1.00 59.56 73 VAL A N 1
ATOM 583 C CA . VAL A 1 73 ? 4.243 -15.192 -11.926 1.00 59.56 73 VAL A CA 1
ATOM 584 C C . VAL A 1 73 ? 2.786 -14.940 -11.558 1.00 59.56 73 VAL A C 1
ATOM 586 O O . VAL A 1 73 ? 1.996 -15.872 -11.448 1.00 59.56 73 VAL A O 1
ATOM 589 N N . ARG A 1 74 ? 2.464 -13.677 -11.270 1.00 72.06 74 ARG A N 1
ATOM 590 C CA . ARG A 1 74 ? 1.086 -13.224 -11.087 1.00 72.06 74 ARG A CA 1
ATOM 591 C C . ARG A 1 74 ? 0.498 -12.928 -12.455 1.00 72.06 74 ARG A C 1
ATOM 593 O O . ARG A 1 74 ? 1.169 -12.310 -13.286 1.00 72.06 74 ARG A O 1
ATOM 600 N N . ASP A 1 75 ? -0.756 -13.315 -12.649 1.00 78.38 75 ASP A N 1
ATOM 601 C CA . ASP A 1 75 ? -1.521 -12.854 -13.798 1.00 78.38 75 ASP A CA 1
ATOM 602 C C . ASP A 1 75 ? -1.561 -11.328 -13.786 1.00 78.38 75 ASP A C 1
ATOM 604 O O . ASP A 1 75 ? -1.802 -10.702 -12.751 1.00 78.38 75 ASP A O 1
ATOM 608 N N . LEU A 1 76 ? -1.272 -10.730 -14.940 1.00 81.69 76 LEU A N 1
ATOM 609 C CA . LEU A 1 76 ? -1.300 -9.285 -15.102 1.00 81.69 76 LEU A CA 1
ATOM 610 C C . LEU A 1 76 ? -2.761 -8.830 -15.179 1.00 81.69 76 LEU A C 1
ATOM 612 O O . LEU A 1 76 ? -3.449 -9.198 -16.136 1.00 81.69 76 LEU A O 1
ATOM 616 N N . PRO A 1 77 ? -3.239 -8.024 -14.215 1.00 85.81 77 PRO A N 1
ATOM 617 C CA . PRO A 1 77 ? -4.583 -7.471 -14.276 1.00 85.81 77 PRO A CA 1
ATOM 618 C C . PRO A 1 77 ? -4.740 -6.578 -15.509 1.00 85.81 77 PRO A C 1
ATOM 620 O O . PRO A 1 77 ? -3.777 -5.944 -15.955 1.00 85.81 77 PRO A O 1
ATOM 623 N N . LYS A 1 78 ? -5.960 -6.521 -16.048 1.00 87.12 78 LYS A N 1
ATOM 624 C CA . LYS A 1 78 ? -6.296 -5.649 -17.189 1.00 87.12 78 LYS A CA 1
ATOM 625 C C . LYS A 1 78 ? -6.680 -4.244 -16.732 1.00 87.12 78 LYS A C 1
ATOM 627 O O . LYS A 1 78 ? -6.696 -3.314 -17.532 1.00 87.12 78 LYS A O 1
ATOM 632 N N . GLU A 1 79 ? -7.014 -4.113 -15.459 1.00 90.31 79 GLU A N 1
ATOM 633 C CA . GLU A 1 79 ? -7.447 -2.892 -14.816 1.00 90.31 79 GLU A CA 1
ATOM 634 C C . GLU A 1 79 ? -6.268 -1.922 -14.605 1.00 90.31 79 GLU A C 1
ATOM 636 O O . GLU A 1 79 ? -5.107 -2.334 -14.450 1.00 90.31 79 GLU A O 1
ATOM 641 N N . PRO A 1 80 ? -6.541 -0.609 -14.559 1.00 89.81 80 PRO A N 1
ATOM 642 C CA . PRO A 1 80 ? -5.538 0.383 -14.222 1.00 89.81 80 PRO A CA 1
ATOM 643 C C . PRO A 1 80 ? -4.900 0.138 -12.853 1.00 89.81 80 PRO A C 1
ATOM 645 O O . PRO A 1 80 ? -5.530 -0.341 -11.912 1.00 89.81 80 PRO A O 1
ATOM 648 N N . PHE A 1 81 ? -3.649 0.575 -12.720 1.00 91.44 81 PHE A N 1
ATOM 649 C CA . PHE A 1 81 ? -2.845 0.440 -11.505 1.00 91.44 81 PHE A CA 1
ATOM 650 C C . PHE A 1 81 ? -3.598 0.812 -10.215 1.00 91.44 81 PHE A C 1
ATOM 652 O O . PHE A 1 81 ? -3.526 0.082 -9.231 1.00 91.44 81 PHE A O 1
ATOM 659 N N . TRP A 1 82 ? -4.325 1.930 -10.205 1.00 94.19 82 TRP A N 1
ATOM 660 C CA . TRP A 1 82 ? -5.042 2.397 -9.014 1.00 94.19 82 TRP A CA 1
ATOM 661 C C . TRP A 1 82 ? -6.211 1.485 -8.623 1.00 94.19 82 TRP A C 1
ATOM 663 O O . TRP A 1 82 ? -6.336 1.164 -7.445 1.00 94.19 82 TRP A O 1
ATOM 673 N N . GLU A 1 83 ? -6.974 0.974 -9.591 1.00 94.56 83 GLU A N 1
ATOM 674 C CA . GLU A 1 83 ? -8.092 0.054 -9.342 1.00 94.56 83 GLU A CA 1
ATOM 675 C C . GLU A 1 83 ? -7.596 -1.287 -8.789 1.00 94.56 83 GLU A C 1
ATOM 677 O O . GLU A 1 83 ? -8.133 -1.804 -7.806 1.00 94.56 83 GLU A O 1
ATOM 682 N N . VAL A 1 84 ? -6.507 -1.817 -9.359 1.00 94.25 84 VAL A N 1
ATOM 683 C CA . VAL A 1 84 ? -5.865 -3.053 -8.884 1.00 94.25 84 VAL A CA 1
ATOM 684 C C . VAL A 1 84 ? -5.470 -2.925 -7.415 1.00 94.25 84 VAL A C 1
ATOM 686 O O . VAL A 1 84 ? -5.787 -3.788 -6.596 1.00 94.25 84 VAL A O 1
ATOM 689 N N . TRP A 1 85 ? -4.791 -1.837 -7.054 1.00 95.56 85 TRP A N 1
ATOM 690 C CA . TRP A 1 85 ? -4.318 -1.639 -5.687 1.00 95.56 85 TRP A CA 1
ATOM 691 C C . TRP A 1 85 ? -5.429 -1.252 -4.709 1.00 95.56 85 TRP A C 1
ATOM 693 O O . TRP A 1 85 ? -5.347 -1.623 -3.535 1.00 95.56 85 TRP A O 1
ATOM 703 N N . ALA A 1 86 ? -6.492 -0.594 -5.173 1.00 97.44 86 ALA A N 1
ATOM 704 C CA . ALA A 1 86 ? -7.702 -0.373 -4.389 1.00 97.44 86 ALA A CA 1
ATOM 705 C C . ALA A 1 86 ? -8.379 -1.704 -4.039 1.00 97.44 86 ALA A C 1
ATOM 707 O O . ALA A 1 86 ? -8.686 -1.946 -2.869 1.00 97.44 86 ALA A O 1
ATOM 708 N N . LYS A 1 87 ? -8.514 -2.611 -5.018 1.00 97.00 87 LYS A N 1
ATOM 709 C CA . LYS A 1 87 ? -9.041 -3.964 -4.804 1.00 97.00 87 LYS A CA 1
ATOM 710 C C . LYS A 1 87 ? -8.159 -4.776 -3.854 1.00 97.00 87 LYS A C 1
ATOM 712 O O . LYS A 1 87 ? -8.664 -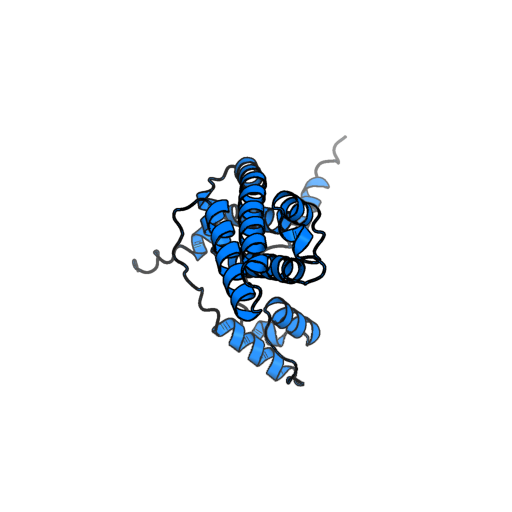5.316 -2.879 1.00 97.00 87 LYS A O 1
ATOM 717 N N . ILE A 1 88 ? -6.838 -4.789 -4.056 1.00 95.56 88 ILE A N 1
ATOM 718 C CA . ILE A 1 88 ? -5.896 -5.457 -3.136 1.00 95.56 88 ILE A CA 1
ATOM 719 C C . ILE A 1 88 ? -6.043 -4.918 -1.704 1.00 95.56 88 ILE A C 1
ATOM 721 O O . ILE A 1 88 ? -5.993 -5.685 -0.740 1.00 95.56 88 ILE A O 1
ATOM 725 N N . SER A 1 89 ? -6.211 -3.603 -1.548 1.00 97.56 89 SER A N 1
ATOM 726 C CA . SER A 1 89 ? -6.370 -2.972 -0.233 1.00 97.56 89 SER A CA 1
ATOM 727 C C . SER A 1 89 ? -7.684 -3.358 0.436 1.00 97.56 89 SER A C 1
ATOM 729 O O . SER A 1 89 ? -7.682 -3.656 1.632 1.00 97.56 89 SER A O 1
ATOM 731 N N . ARG A 1 90 ? -8.777 -3.407 -0.335 1.00 98.06 90 ARG A N 1
ATOM 732 C CA . ARG A 1 90 ? -10.082 -3.905 0.109 1.00 98.06 90 ARG A CA 1
ATOM 733 C C . ARG A 1 90 ? -9.986 -5.355 0.569 1.00 98.06 90 ARG A C 1
ATOM 735 O O . ARG A 1 90 ? -10.260 -5.619 1.735 1.00 98.06 90 ARG A O 1
ATOM 742 N N . ASP A 1 91 ? -9.501 -6.247 -0.294 1.00 97.00 91 ASP A N 1
ATOM 743 C CA . ASP A 1 91 ? -9.407 -7.688 -0.031 1.00 97.00 91 ASP A CA 1
ATOM 744 C C . ASP A 1 91 ? -8.586 -7.955 1.252 1.00 97.00 91 ASP A C 1
ATOM 746 O O . ASP A 1 91 ? -8.978 -8.732 2.126 1.00 97.00 91 ASP A O 1
ATOM 750 N N . LYS A 1 92 ? -7.463 -7.241 1.432 1.00 96.25 92 LYS A N 1
ATOM 751 C CA . LYS A 1 92 ? -6.642 -7.321 2.655 1.00 96.25 92 LYS A CA 1
ATOM 752 C C . LYS A 1 92 ? -7.349 -6.766 3.890 1.00 96.25 92 LYS A C 1
ATOM 754 O O . LYS A 1 92 ? -7.178 -7.308 4.984 1.00 96.25 92 LYS A O 1
ATOM 759 N N . CYS A 1 93 ? -8.095 -5.676 3.745 1.00 97.62 93 CYS A N 1
ATOM 760 C CA . CYS A 1 93 ? -8.834 -5.080 4.848 1.00 97.62 93 CYS A CA 1
ATOM 761 C C . CYS A 1 93 ? -9.968 -5.988 5.316 1.00 97.62 93 CYS A C 1
ATOM 763 O O . CYS A 1 93 ? -10.079 -6.245 6.512 1.00 97.62 93 CYS A O 1
ATOM 765 N N . GLU A 1 94 ? -10.761 -6.517 4.388 1.00 96.81 94 GLU A N 1
ATOM 766 C CA . GLU A 1 94 ? -11.887 -7.402 4.683 1.00 96.81 94 GLU A CA 1
ATOM 767 C C . GLU A 1 94 ? -11.409 -8.679 5.385 1.00 96.81 94 GLU A C 1
ATOM 769 O O . GLU A 1 94 ? -11.963 -9.055 6.419 1.00 96.81 94 GLU A O 1
ATOM 774 N N . ALA A 1 95 ? -10.296 -9.268 4.931 1.00 94.31 95 ALA A N 1
ATOM 775 C CA . ALA A 1 95 ? -9.660 -10.391 5.620 1.00 94.31 95 ALA A CA 1
ATOM 776 C C . ALA A 1 95 ? -9.224 -10.035 7.059 1.00 94.31 95 ALA A C 1
ATOM 778 O O . ALA A 1 95 ? -9.439 -10.807 8.002 1.00 94.31 95 ALA A O 1
ATOM 779 N N . ALA A 1 96 ? -8.645 -8.846 7.263 1.00 93.56 96 ALA A N 1
ATOM 780 C CA . ALA A 1 96 ? -8.233 -8.379 8.587 1.00 93.56 96 ALA A CA 1
ATOM 781 C C . ALA A 1 96 ? -9.430 -8.057 9.502 1.00 93.56 96 ALA A C 1
ATOM 783 O O . ALA A 1 96 ? -9.367 -8.301 10.707 1.00 93.56 96 ALA A O 1
ATOM 784 N N . VAL A 1 97 ? -10.524 -7.530 8.950 1.00 94.50 97 VAL A N 1
ATOM 785 C CA . VAL A 1 97 ? -11.780 -7.255 9.660 1.00 94.50 97 VAL A CA 1
ATOM 786 C C . VAL A 1 97 ? -12.462 -8.544 10.090 1.00 94.50 97 VAL A C 1
ATOM 788 O O . VAL A 1 97 ? -12.868 -8.635 11.250 1.00 94.50 97 VAL A O 1
ATOM 791 N N . ALA A 1 98 ? -12.533 -9.539 9.201 1.00 91.94 98 ALA A N 1
ATOM 792 C CA . ALA A 1 98 ? -13.077 -10.859 9.503 1.00 91.94 98 ALA A CA 1
ATOM 793 C C . ALA A 1 98 ? -12.300 -11.519 10.651 1.00 91.94 98 ALA A C 1
ATOM 795 O O . ALA A 1 98 ? -12.895 -11.944 11.637 1.00 91.94 98 ALA A O 1
ATOM 796 N N . THR A 1 99 ? -10.965 -11.484 10.585 1.00 91.75 99 THR A N 1
ATOM 797 C CA . THR A 1 99 ? -10.086 -12.021 11.641 1.00 91.75 99 THR A CA 1
ATOM 798 C C . THR A 1 99 ? -10.294 -11.324 12.992 1.00 91.75 99 THR A C 1
ATOM 800 O O . THR A 1 99 ? -10.169 -11.947 14.042 1.00 91.75 99 THR A O 1
ATOM 803 N N . LYS A 1 100 ? -10.608 -10.022 12.988 1.00 88.88 100 LYS A N 1
ATOM 804 C CA . LYS A 1 100 ? -10.780 -9.210 14.205 1.00 88.88 100 LYS A CA 1
ATOM 805 C C . LYS A 1 100 ? -12.229 -9.111 14.698 1.00 88.88 100 LYS A C 1
ATOM 807 O O . LYS A 1 100 ? -12.458 -8.454 15.711 1.00 88.88 100 LYS A O 1
ATOM 812 N N . GLY A 1 101 ? -13.198 -9.690 13.986 1.00 90.69 101 GLY A N 1
ATOM 813 C CA . GLY A 1 101 ? -14.619 -9.630 14.343 1.00 90.69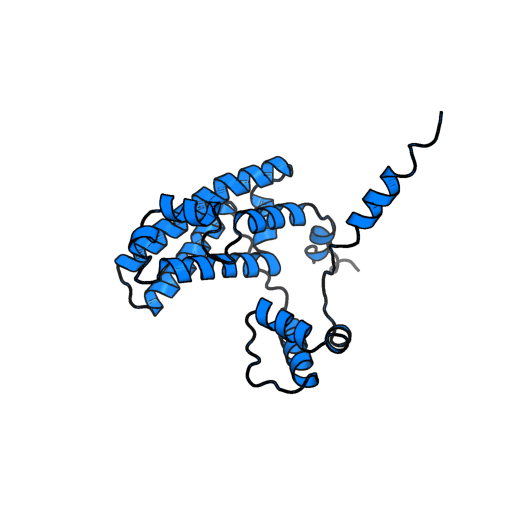 101 GLY A CA 1
ATOM 814 C C . GLY A 1 101 ? -15.202 -8.210 14.390 1.00 90.69 101 GLY A C 1
ATOM 815 O O . GLY A 1 101 ? -16.030 -7.919 15.246 1.00 90.69 101 GLY A O 1
ATOM 816 N N . LEU A 1 102 ? -14.759 -7.294 13.516 1.00 89.56 102 LEU A N 1
ATOM 817 C CA . LEU A 1 102 ? -15.111 -5.860 13.614 1.00 89.56 102 LEU A CA 1
ATOM 818 C C . LEU A 1 102 ? -16.446 -5.460 12.952 1.00 89.56 102 LEU A C 1
ATOM 820 O O . LEU A 1 102 ? -16.860 -4.300 13.074 1.00 89.56 102 LEU A O 1
ATOM 824 N N . GLY A 1 103 ? -17.114 -6.391 12.264 1.00 90.12 103 GLY A N 1
ATOM 825 C CA . GLY A 1 103 ? -18.434 -6.195 11.653 1.00 90.12 103 GLY A CA 1
ATOM 826 C C . GLY A 1 103 ? -18.527 -4.959 10.746 1.00 90.12 103 GLY A C 1
ATOM 827 O O . GLY A 1 103 ? -17.575 -4.606 10.047 1.00 90.12 103 GLY A O 1
ATOM 828 N N . GLU A 1 104 ? -19.668 -4.265 10.795 1.00 89.38 104 GLU A N 1
ATOM 829 C CA . GLU A 1 104 ? -19.966 -3.090 9.957 1.00 89.38 104 GLU A CA 1
ATOM 830 C C . GLU A 1 104 ? -18.967 -1.936 10.159 1.00 89.38 104 GLU A C 1
ATOM 832 O O . GLU A 1 104 ? -18.591 -1.251 9.209 1.00 89.38 104 GLU A O 1
ATOM 837 N N . SER A 1 105 ? -18.474 -1.745 11.390 1.00 89.25 105 SER A N 1
ATOM 838 C CA . SER A 1 105 ? -17.470 -0.710 11.676 1.00 89.25 105 SER A CA 1
ATOM 839 C C . SER A 1 105 ? -16.143 -0.969 10.955 1.00 89.25 105 SER A C 1
ATOM 841 O O . SER A 1 105 ? -15.460 -0.028 10.561 1.00 89.25 105 SER A O 1
ATOM 843 N N . GLY A 1 106 ? -15.784 -2.243 10.765 1.00 92.69 106 GLY A N 1
ATOM 844 C CA . GLY A 1 106 ? -14.631 -2.641 9.967 1.00 92.69 106 GLY A CA 1
ATOM 845 C C . GLY A 1 106 ? -14.878 -2.456 8.471 1.00 92.69 106 GLY A C 1
ATOM 846 O O . GLY A 1 106 ? -14.007 -1.939 7.779 1.00 92.69 106 GLY A O 1
ATOM 847 N N . ALA A 1 107 ? -16.074 -2.808 7.991 1.00 95.00 107 ALA A N 1
ATOM 848 C CA . ALA A 1 107 ? -16.446 -2.666 6.583 1.00 95.00 107 ALA A CA 1
ATOM 849 C C . ALA A 1 107 ? -16.338 -1.209 6.094 1.00 95.00 107 ALA A C 1
ATOM 851 O O . ALA A 1 107 ? -15.696 -0.960 5.076 1.00 95.00 107 ALA A O 1
ATOM 852 N N . LYS A 1 108 ? -16.837 -0.236 6.876 1.00 96.31 108 LYS A N 1
ATOM 853 C CA . LYS A 1 108 ? -16.715 1.202 6.546 1.00 96.31 108 LYS A CA 1
ATOM 854 C C . LYS A 1 108 ? -15.262 1.661 6.416 1.00 96.31 108 LYS A C 1
ATOM 856 O O . LYS A 1 108 ? -14.942 2.454 5.534 1.00 96.31 108 LYS A O 1
ATOM 861 N N . VAL A 1 109 ? -14.368 1.143 7.262 1.00 97.62 109 VAL A N 1
ATOM 862 C CA . VAL A 1 109 ? -12.928 1.414 7.134 1.00 97.62 109 VAL A CA 1
ATOM 863 C C . VAL A 1 109 ? -12.367 0.804 5.854 1.00 97.62 109 VAL A C 1
ATOM 865 O O . VAL A 1 109 ? -11.572 1.451 5.181 1.00 97.62 109 VAL A O 1
ATOM 868 N N . CYS A 1 110 ? -12.784 -0.405 5.478 1.00 98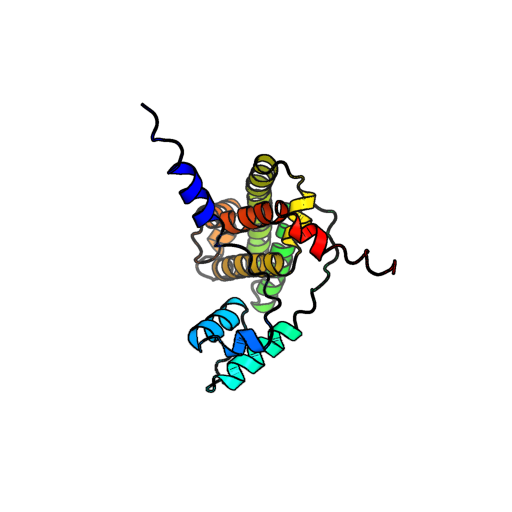.12 110 CYS A N 1
ATOM 869 C CA . CYS A 1 110 ? -12.329 -1.027 4.235 1.00 98.12 110 CYS A CA 1
ATOM 870 C C . CYS A 1 110 ? -12.772 -0.252 2.994 1.00 98.12 110 CYS A C 1
ATOM 872 O O . CYS A 1 110 ? -11.954 -0.038 2.099 1.00 98.12 110 CYS A O 1
ATOM 874 N N . ASP A 1 111 ? -14.010 0.247 2.971 1.00 98.06 111 ASP A N 1
ATOM 875 C CA . ASP A 1 111 ? -14.501 1.119 1.901 1.00 98.06 111 ASP A CA 1
ATOM 876 C C . ASP A 1 111 ? -13.705 2.423 1.810 1.00 98.06 111 ASP A C 1
ATOM 878 O O . ASP A 1 111 ? -13.271 2.823 0.724 1.00 98.06 111 ASP A O 1
ATOM 882 N N . ALA A 1 112 ? -13.471 3.069 2.955 1.00 98.12 112 ALA A N 1
ATOM 883 C CA . ALA A 1 112 ? -12.712 4.309 3.031 1.00 98.12 112 ALA A CA 1
ATOM 884 C C . ALA A 1 112 ? -11.257 4.119 2.583 1.00 98.12 112 ALA A C 1
ATOM 886 O O . ALA A 1 112 ? -10.754 4.922 1.798 1.00 98.12 112 ALA A O 1
ATOM 887 N N . VAL A 1 113 ? -10.596 3.045 3.026 1.00 98.06 113 VAL A N 1
ATOM 888 C CA . VAL A 1 113 ? -9.216 2.724 2.639 1.00 98.06 113 VAL A CA 1
ATOM 889 C C . VAL A 1 113 ? -9.121 2.391 1.156 1.00 98.06 113 VAL A C 1
ATOM 891 O O . VAL A 1 113 ? -8.247 2.929 0.484 1.00 98.06 113 VAL A O 1
ATOM 894 N N . ALA A 1 114 ? -10.013 1.556 0.620 1.00 98.25 114 ALA A N 1
ATOM 895 C CA . ALA A 1 114 ? -10.007 1.223 -0.803 1.00 98.25 114 ALA A CA 1
ATOM 896 C C . ALA A 1 114 ? -10.201 2.477 -1.671 1.00 98.25 114 ALA A C 1
ATOM 898 O O . ALA A 1 114 ? -9.435 2.702 -2.606 1.00 98.25 114 ALA A O 1
ATOM 899 N N . SER A 1 115 ? -11.158 3.336 -1.304 1.00 98.25 115 SER A N 1
ATOM 900 C CA . SER A 1 115 ? -11.427 4.601 -2.004 1.00 98.25 115 SER A CA 1
ATOM 901 C C . SER A 1 115 ? -10.257 5.586 -1.908 1.00 98.25 115 SER A C 1
ATOM 903 O O . SER A 1 115 ? -9.945 6.291 -2.870 1.00 98.25 115 SER A O 1
ATOM 905 N N . ALA A 1 116 ? -9.594 5.642 -0.750 1.00 98.00 116 ALA A N 1
ATOM 906 C CA . ALA A 1 116 ? -8.420 6.479 -0.542 1.00 98.00 116 ALA A CA 1
ATOM 907 C C . ALA A 1 116 ? -7.221 5.994 -1.359 1.00 98.00 116 ALA A C 1
ATOM 909 O O . ALA A 1 116 ? -6.547 6.807 -1.990 1.00 98.00 116 ALA A O 1
ATOM 910 N N . VAL A 1 117 ? -6.984 4.679 -1.393 1.00 97.75 117 VAL A N 1
ATOM 911 C CA . VAL A 1 117 ? -5.929 4.075 -2.212 1.00 97.75 117 VAL A CA 1
ATOM 912 C C . VAL A 1 117 ? -6.184 4.339 -3.687 1.00 97.75 117 VAL A C 1
ATOM 914 O O . VAL A 1 117 ? -5.272 4.817 -4.356 1.00 97.75 117 VAL A O 1
ATOM 917 N N . ASP A 1 118 ? -7.412 4.126 -4.167 1.00 97.75 118 ASP A N 1
ATOM 918 C CA . ASP A 1 118 ? -7.800 4.446 -5.543 1.00 97.75 118 ASP A CA 1
ATOM 919 C C . ASP A 1 118 ? -7.491 5.910 -5.886 1.00 97.75 118 ASP A C 1
ATOM 921 O O . ASP A 1 118 ? -6.707 6.198 -6.789 1.00 97.75 118 ASP A O 1
ATOM 925 N N . SER A 1 119 ? -8.011 6.847 -5.089 1.00 96.94 119 SER A N 1
ATOM 926 C CA . SER A 1 119 ? -7.856 8.285 -5.334 1.00 96.94 119 SER A CA 1
ATOM 927 C C . SER A 1 119 ? -6.394 8.734 -5.270 1.00 96.94 119 SER A C 1
ATOM 929 O O . SER A 1 119 ? -5.909 9.448 -6.157 1.00 96.94 119 SER A O 1
ATOM 931 N N . PHE A 1 120 ? -5.662 8.300 -4.238 1.00 96.25 120 PHE A N 1
ATOM 932 C CA . PHE A 1 120 ? -4.256 8.649 -4.052 1.00 96.25 120 PHE A CA 1
ATOM 933 C C . PHE A 1 120 ? -3.399 8.077 -5.182 1.00 96.25 120 PHE A C 1
ATOM 935 O O . PHE A 1 120 ? -2.548 8.788 -5.722 1.00 96.25 120 PHE A O 1
ATOM 942 N N . PHE A 1 121 ? -3.623 6.818 -5.571 1.00 95.44 121 PHE A N 1
ATOM 943 C CA . PHE A 1 121 ? -2.836 6.140 -6.602 1.00 95.44 121 PHE A CA 1
ATOM 944 C C . PHE A 1 121 ? -3.218 6.636 -7.989 1.00 95.44 121 PHE A C 1
ATOM 946 O O . PHE A 1 121 ? -2.347 6.745 -8.847 1.00 95.44 121 PHE A O 1
ATOM 953 N N . MET A 1 122 ? -4.475 7.006 -8.220 1.00 95.06 122 MET A N 1
ATOM 954 C CA . MET A 1 122 ? -4.889 7.634 -9.464 1.00 95.06 122 MET A CA 1
ATOM 955 C C . MET A 1 122 ? -4.179 8.979 -9.627 1.00 95.06 122 MET A C 1
ATOM 957 O O . MET A 1 122 ? -3.562 9.224 -10.662 1.00 95.06 122 MET A O 1
ATOM 961 N N . MET A 1 123 ? -4.210 9.841 -8.609 1.00 93.25 123 MET A N 1
ATOM 962 C CA . MET A 1 123 ? -3.597 11.169 -8.678 1.00 93.25 123 MET A CA 1
ATOM 963 C C . MET A 1 123 ? -2.069 11.086 -8.797 1.00 93.25 123 MET A C 1
ATOM 965 O O . MET A 1 123 ? -1.467 11.653 -9.714 1.00 93.25 123 MET A O 1
ATOM 969 N N . ASN A 1 124 ? -1.429 10.346 -7.891 1.00 91.81 124 ASN A N 1
ATOM 970 C CA . ASN A 1 124 ? 0.025 10.242 -7.834 1.00 91.81 124 ASN A CA 1
ATOM 971 C C . ASN A 1 124 ? 0.587 9.332 -8.924 1.00 91.81 124 ASN A C 1
ATOM 973 O O . ASN A 1 124 ? 1.607 9.662 -9.521 1.00 91.81 124 ASN A O 1
ATOM 977 N N . GLY A 1 125 ? -0.090 8.228 -9.228 1.00 88.81 125 GLY A N 1
ATOM 978 C CA . GLY A 1 125 ? 0.286 7.297 -10.288 1.00 88.81 125 GLY A CA 1
ATOM 979 C C . GLY A 1 125 ? 0.166 7.924 -11.670 1.00 88.81 125 GLY A C 1
ATOM 980 O O . GLY A 1 125 ? 1.127 7.842 -12.430 1.00 88.81 125 GLY A O 1
ATOM 981 N N . LYS A 1 126 ? -0.927 8.642 -11.987 1.00 88.62 126 LYS A N 1
ATOM 982 C CA . LYS A 1 126 ? -1.019 9.402 -13.252 1.00 88.62 126 LYS A CA 1
ATOM 983 C C . LYS A 1 126 ? 0.089 10.445 -13.347 1.00 88.62 126 LYS A C 1
ATOM 985 O O . LYS A 1 126 ? 0.757 10.532 -14.372 1.00 88.62 126 LYS A O 1
ATOM 990 N N . ARG A 1 127 ? 0.342 11.199 -12.271 1.00 89.56 127 ARG A N 1
ATOM 991 C C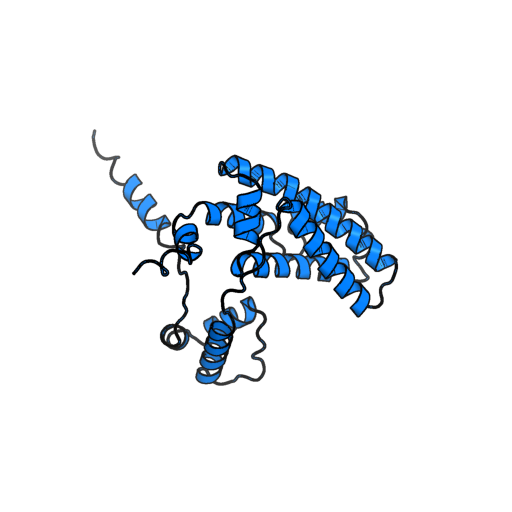A . ARG A 1 127 ? 1.428 12.191 -12.228 1.00 89.56 127 ARG A CA 1
ATOM 992 C C . ARG A 1 127 ? 2.798 11.555 -12.481 1.00 89.56 127 ARG A C 1
ATOM 994 O O . ARG A 1 127 ? 3.572 12.090 -13.271 1.00 89.56 127 ARG A O 1
ATOM 1001 N N . THR A 1 128 ? 3.095 10.428 -11.839 1.00 87.38 128 THR A N 1
ATOM 1002 C CA . THR A 1 128 ? 4.347 9.681 -12.024 1.00 87.38 128 THR A CA 1
ATOM 1003 C C . THR A 1 128 ? 4.456 9.110 -13.436 1.00 87.38 128 THR A C 1
ATOM 1005 O O . THR A 1 128 ? 5.474 9.316 -14.091 1.00 87.38 128 THR A O 1
ATOM 1008 N N . ALA A 1 129 ? 3.399 8.473 -13.946 1.00 85.31 129 ALA A N 1
ATOM 1009 C CA . ALA A 1 129 ? 3.348 7.949 -15.308 1.00 85.31 129 ALA A CA 1
ATOM 1010 C C . ALA A 1 129 ? 3.607 9.052 -16.344 1.00 85.31 129 ALA A C 1
ATOM 1012 O O . ALA A 1 129 ? 4.476 8.892 -17.197 1.00 85.31 129 ALA A O 1
ATOM 1013 N N . SER A 1 130 ? 2.937 10.201 -16.222 1.00 86.50 130 SER A N 1
A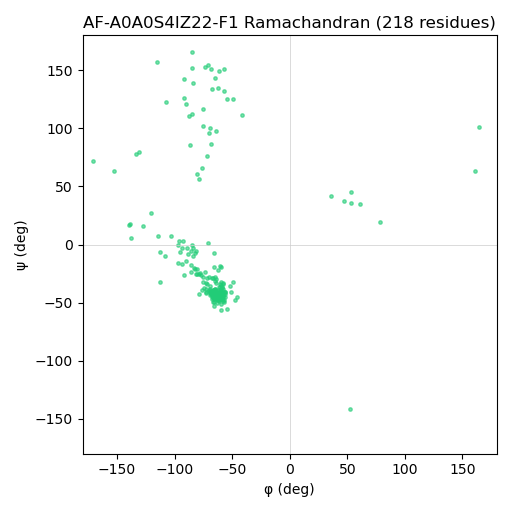TOM 1014 C CA . SER A 1 130 ? 3.128 11.345 -17.120 1.00 86.50 130 SER A CA 1
ATOM 1015 C C . SER A 1 130 ? 4.552 11.898 -17.065 1.00 86.50 130 SER A C 1
ATOM 1017 O O . SER A 1 130 ? 5.162 12.111 -18.112 1.00 86.50 130 SER A O 1
ATOM 1019 N N . LYS A 1 131 ? 5.121 12.080 -15.862 1.00 86.44 131 LYS A N 1
ATOM 1020 C CA . LYS A 1 131 ? 6.513 12.543 -15.689 1.00 86.44 131 LYS A CA 1
ATOM 1021 C C . LYS A 1 131 ? 7.522 11.607 -16.353 1.00 86.44 131 LYS A C 1
ATOM 1023 O O . LYS A 1 131 ? 8.507 12.071 -16.916 1.00 86.44 131 LYS A O 1
ATOM 1028 N N . LEU A 1 132 ? 7.260 10.304 -16.304 1.00 82.00 132 LEU A N 1
ATOM 1029 C CA . LEU A 1 132 ? 8.123 9.267 -16.866 1.00 82.00 132 LEU A CA 1
ATOM 1030 C C . LEU A 1 132 ? 7.745 8.876 -18.305 1.00 82.00 132 LEU A C 1
ATOM 1032 O O . LEU A 1 132 ? 8.365 7.978 -18.871 1.00 82.00 132 LEU A O 1
ATOM 1036 N N . LYS A 1 133 ? 6.746 9.544 -18.906 1.00 84.00 133 LYS A N 1
ATOM 1037 C CA . LYS A 1 133 ? 6.199 9.256 -20.244 1.00 84.00 133 LYS A CA 1
ATOM 1038 C C . LYS A 1 133 ? 5.766 7.788 -20.415 1.00 84.00 133 LYS A C 1
ATOM 1040 O O . LYS A 1 133 ? 6.069 7.149 -21.421 1.00 84.00 133 LYS A O 1
ATOM 1045 N N . LYS A 1 134 ? 5.060 7.242 -19.421 1.00 76.81 134 LYS A N 1
ATOM 1046 C CA . LYS A 1 134 ? 4.570 5.852 -19.378 1.00 76.81 134 LYS A CA 1
ATOM 1047 C C . LYS A 1 134 ? 3.042 5.780 -19.398 1.00 76.81 134 LYS A C 1
ATOM 1049 O O . LYS A 1 134 ? 2.356 6.721 -19.006 1.00 76.81 134 LYS A O 1
ATOM 1054 N N . LYS A 1 135 ? 2.513 4.629 -19.827 1.00 80.81 135 LYS A N 1
ATOM 1055 C CA . LYS A 1 135 ? 1.086 4.286 -19.710 1.00 80.81 135 LYS A CA 1
ATOM 1056 C C . LYS A 1 135 ? 0.780 3.680 -18.329 1.00 80.81 135 LYS A C 1
ATOM 1058 O O . LYS A 1 135 ? 1.669 3.041 -17.761 1.00 80.81 135 LYS A O 1
ATOM 1063 N N . PRO A 1 136 ? -0.456 3.818 -17.811 1.00 77.25 136 PRO A N 1
ATOM 1064 C CA . PRO A 1 136 ? -0.887 3.182 -16.562 1.00 77.25 136 PRO A CA 1
ATOM 1065 C C . PRO A 1 136 ? -0.604 1.675 -16.499 1.00 77.25 136 PRO A C 1
ATOM 1067 O O . PRO A 1 136 ? -0.088 1.205 -15.490 1.00 77.25 136 PRO A O 1
ATOM 1070 N N . ASP A 1 137 ? -0.821 0.945 -17.595 1.00 81.62 137 ASP A N 1
ATOM 1071 C CA . ASP A 1 137 ? -0.601 -0.510 -17.685 1.00 81.62 137 ASP A CA 1
ATOM 1072 C C . ASP A 1 137 ? 0.843 -0.905 -17.356 1.00 81.62 137 ASP A C 1
ATOM 1074 O O . ASP A 1 137 ? 1.121 -1.952 -16.773 1.00 81.62 137 ASP A O 1
ATOM 1078 N N . ALA A 1 138 ? 1.789 -0.030 -17.695 1.00 83.00 138 ALA A N 1
ATOM 1079 C CA . ALA A 1 138 ? 3.194 -0.263 -17.429 1.00 83.00 138 ALA A CA 1
ATOM 1080 C C . ALA A 1 138 ? 3.494 -0.139 -15.918 1.00 83.00 138 ALA A C 1
ATOM 1082 O O . ALA A 1 138 ? 4.314 -0.890 -15.396 1.00 83.00 138 ALA A O 1
ATOM 1083 N N . LEU A 1 139 ? 2.797 0.749 -15.192 1.00 86.94 139 LEU A N 1
ATOM 1084 C CA . LEU A 1 139 ? 2.856 0.780 -13.724 1.00 86.94 139 LEU A CA 1
ATOM 1085 C C . LEU A 1 139 ? 2.234 -0.482 -13.123 1.00 86.94 139 LEU A C 1
ATOM 1087 O O . LEU A 1 139 ? 2.820 -1.060 -12.211 1.00 86.94 139 LEU A O 1
ATOM 1091 N N . THR A 1 140 ? 1.092 -0.939 -13.651 1.00 88.62 140 THR A N 1
ATOM 1092 C CA . THR A 1 140 ? 0.449 -2.192 -13.223 1.00 88.62 140 THR A CA 1
ATOM 1093 C C . THR A 1 140 ? 1.406 -3.373 -13.368 1.00 88.62 140 THR A C 1
ATOM 1095 O O . THR A 1 140 ? 1.552 -4.161 -12.433 1.00 88.62 140 THR A O 1
ATOM 1098 N N . LYS A 1 141 ? 2.119 -3.473 -14.497 1.00 85.75 141 LYS A N 1
ATOM 1099 C CA . LYS A 1 141 ? 3.099 -4.538 -14.743 1.00 85.75 141 LYS A CA 1
ATOM 1100 C C . LYS A 1 141 ? 4.223 -4.542 -13.711 1.00 85.75 141 LYS A C 1
ATOM 1102 O O . LYS A 1 141 ? 4.482 -5.576 -13.100 1.00 85.75 141 LYS A O 1
ATOM 1107 N N . THR A 1 142 ? 4.864 -3.398 -13.482 1.00 86.31 142 THR A N 1
ATOM 1108 C CA . THR A 1 142 ? 5.967 -3.306 -12.514 1.00 86.31 142 THR A CA 1
ATOM 1109 C C . THR A 1 142 ? 5.488 -3.548 -11.088 1.00 86.31 142 THR A C 1
ATOM 1111 O O . THR A 1 142 ? 6.122 -4.294 -10.345 1.00 86.31 142 THR A O 1
ATOM 1114 N N . ALA A 1 143 ? 4.341 -2.979 -10.712 1.00 88.75 143 ALA A N 1
ATOM 1115 C CA . ALA A 1 143 ? 3.795 -3.120 -9.369 1.00 88.75 143 ALA A CA 1
ATOM 1116 C C . ALA A 1 143 ? 3.390 -4.560 -9.021 1.00 88.75 143 ALA A C 1
ATOM 1118 O O . ALA A 1 143 ? 3.433 -4.927 -7.851 1.00 88.75 143 ALA A O 1
ATOM 1119 N N . ASN A 1 144 ? 3.024 -5.372 -10.017 1.00 86.88 144 ASN A N 1
ATOM 1120 C CA . ASN A 1 144 ? 2.719 -6.794 -9.835 1.00 86.88 144 ASN A CA 1
ATOM 1121 C C . ASN A 1 144 ? 3.962 -7.699 -9.804 1.00 86.88 144 ASN A C 1
ATOM 1123 O O . ASN A 1 144 ? 3.844 -8.885 -9.482 1.00 86.88 144 ASN A O 1
ATOM 1127 N N . GLY A 1 145 ? 5.154 -7.164 -10.085 1.00 82.50 145 GLY A N 1
ATOM 1128 C CA . GLY A 1 145 ? 6.413 -7.866 -9.844 1.00 82.50 145 GLY A CA 1
ATOM 1129 C C . GLY A 1 145 ? 6.638 -8.100 -8.348 1.00 82.50 145 GLY A C 1
ATOM 1130 O O . GLY A 1 145 ? 6.311 -7.239 -7.535 1.00 82.50 145 GLY A O 1
ATOM 1131 N N . ASP A 1 146 ? 7.219 -9.246 -7.976 1.00 76.88 146 ASP A N 1
ATOM 1132 C CA . ASP A 1 146 ? 7.316 -9.709 -6.579 1.00 76.88 146 ASP A CA 1
ATOM 1133 C C . ASP A 1 146 ? 7.805 -8.652 -5.592 1.00 76.88 146 ASP A C 1
ATOM 1135 O O . ASP A 1 146 ? 7.193 -8.444 -4.545 1.00 76.88 146 ASP A O 1
ATOM 1139 N N . ILE A 1 147 ? 8.886 -7.951 -5.932 1.00 81.69 147 ILE A N 1
ATOM 1140 C CA . ILE A 1 147 ? 9.497 -6.948 -5.055 1.00 81.69 147 ILE A CA 1
ATOM 1141 C C . ILE A 1 147 ? 8.508 -5.810 -4.767 1.00 81.69 147 ILE A C 1
ATOM 1143 O O . ILE A 1 147 ? 8.289 -5.457 -3.604 1.00 81.69 147 ILE A O 1
ATOM 1147 N N . TYR A 1 148 ? 7.875 -5.263 -5.807 1.00 87.75 148 TYR A N 1
ATOM 1148 C CA . TYR A 1 148 ? 6.949 -4.139 -5.674 1.00 87.75 148 TYR A CA 1
ATOM 1149 C C . TYR A 1 148 ? 5.612 -4.558 -5.090 1.00 87.75 148 TYR A C 1
ATOM 1151 O O . TYR A 1 148 ? 5.079 -3.827 -4.255 1.00 87.75 148 TYR A O 1
ATOM 1159 N N . TYR A 1 149 ? 5.119 -5.741 -5.454 1.00 87.94 149 TYR A N 1
ATOM 1160 C CA . TYR A 1 149 ? 3.890 -6.297 -4.914 1.00 87.94 149 TYR A CA 1
ATOM 1161 C C . TYR A 1 149 ? 4.017 -6.529 -3.406 1.00 87.94 149 TYR A C 1
ATOM 1163 O O . TYR A 1 149 ? 3.154 -6.122 -2.625 1.00 87.94 149 TYR A O 1
ATOM 1171 N N . ASN A 1 150 ? 5.128 -7.130 -2.973 1.00 85.44 150 ASN A N 1
ATOM 1172 C CA . ASN A 1 150 ? 5.391 -7.381 -1.560 1.00 85.44 150 ASN A CA 1
ATOM 1173 C C . ASN A 1 150 ? 5.604 -6.068 -0.799 1.00 85.44 150 ASN A C 1
ATOM 1175 O O . ASN A 1 150 ? 5.041 -5.882 0.280 1.00 85.44 150 ASN A O 1
ATOM 1179 N N . ALA A 1 151 ? 6.355 -5.118 -1.364 1.00 87.19 151 ALA A N 1
ATOM 1180 C CA . ALA A 1 151 ? 6.531 -3.801 -0.757 1.00 87.19 151 ALA A CA 1
ATOM 1181 C C . ALA A 1 151 ? 5.200 -3.041 -0.610 1.00 87.19 151 ALA A C 1
ATOM 1183 O O . ALA A 1 151 ? 4.900 -2.567 0.486 1.00 87.19 151 ALA A O 1
ATOM 1184 N N . GLY A 1 152 ? 4.387 -2.996 -1.668 1.00 92.50 152 GLY A N 1
ATOM 1185 C CA . GLY A 1 152 ? 3.068 -2.359 -1.684 1.00 92.50 152 GLY A CA 1
ATOM 1186 C C . GLY A 1 152 ? 2.094 -3.027 -0.707 1.00 92.50 152 GLY A C 1
ATOM 1187 O O . GLY A 1 152 ? 1.414 -2.373 0.082 1.00 92.50 152 GLY A O 1
ATOM 1188 N N . SER A 1 153 ? 2.102 -4.359 -0.658 1.00 92.81 153 SER A N 1
ATOM 1189 C CA . SER A 1 153 ? 1.310 -5.122 0.309 1.00 92.81 153 SER A CA 1
ATOM 1190 C C . SER A 1 153 ? 1.682 -4.796 1.756 1.00 92.81 153 SER A C 1
ATOM 1192 O O . SER A 1 153 ? 0.793 -4.689 2.601 1.00 92.81 153 SER A O 1
ATOM 1194 N N . ARG A 1 154 ? 2.975 -4.610 2.058 1.00 91.19 154 ARG A N 1
ATOM 1195 C CA . ARG A 1 154 ? 3.443 -4.260 3.409 1.00 91.19 154 ARG A CA 1
ATOM 1196 C C . ARG A 1 154 ? 3.030 -2.854 3.827 1.00 91.19 154 ARG A C 1
ATOM 1198 O O . ARG A 1 154 ? 2.612 -2.672 4.969 1.00 91.19 154 ARG A O 1
ATOM 1205 N N . ILE A 1 155 ? 3.137 -1.865 2.939 1.00 94.56 155 ILE A N 1
ATOM 1206 C CA . ILE A 1 155 ? 2.714 -0.494 3.267 1.00 94.56 155 ILE A CA 1
ATOM 1207 C C . ILE A 1 155 ? 1.201 -0.424 3.512 1.00 94.56 155 ILE A C 1
ATOM 1209 O O . ILE A 1 155 ? 0.773 0.193 4.486 1.00 94.56 155 ILE A O 1
ATOM 1213 N N . ILE A 1 156 ? 0.401 -1.161 2.734 1.00 96.44 156 ILE A N 1
ATOM 1214 C CA . ILE A 1 156 ? -1.041 -1.301 2.971 1.00 96.44 156 ILE A CA 1
ATOM 1215 C C . ILE A 1 156 ? -1.304 -1.994 4.307 1.00 96.44 156 ILE A C 1
ATOM 1217 O O . ILE A 1 156 ? -2.094 -1.498 5.103 1.00 96.44 156 ILE A O 1
ATOM 1221 N N . ALA A 1 157 ? -0.618 -3.099 4.608 1.00 94.12 157 ALA A N 1
ATOM 1222 C CA . ALA A 1 157 ? -0.792 -3.802 5.879 1.00 94.12 157 ALA A CA 1
ATOM 1223 C C . ALA A 1 157 ? -0.505 -2.898 7.093 1.00 94.12 157 ALA A C 1
ATOM 1225 O O . ALA A 1 157 ? -1.227 -2.953 8.088 1.00 94.12 157 ALA A O 1
ATOM 1226 N N . ARG A 1 158 ? 0.501 -2.017 7.004 1.00 94.19 158 ARG A N 1
ATOM 1227 C CA . ARG A 1 158 ? 0.796 -1.015 8.044 1.00 94.19 158 ARG A CA 1
ATOM 1228 C C . ARG A 1 158 ? -0.321 0.015 8.188 1.00 94.19 158 ARG A C 1
ATOM 1230 O O . ARG A 1 158 ? -0.739 0.289 9.313 1.00 94.19 158 ARG A O 1
ATOM 1237 N N . LEU A 1 159 ? -0.832 0.542 7.072 1.00 96.50 159 LEU A N 1
ATOM 1238 C CA . LEU A 1 159 ? -1.981 1.452 7.076 1.00 96.50 159 LEU A CA 1
ATOM 1239 C C . LEU A 1 159 ? -3.209 0.788 7.716 1.00 96.50 159 LEU A C 1
ATOM 1241 O O . LEU A 1 159 ? -3.824 1.363 8.610 1.00 96.50 159 LEU A O 1
ATOM 1245 N N . LEU A 1 160 ? -3.520 -0.451 7.334 1.00 96.31 160 LEU A N 1
ATOM 1246 C CA . LEU A 1 160 ? -4.629 -1.220 7.903 1.00 96.31 160 LEU A CA 1
ATOM 1247 C C . LEU A 1 160 ? -4.428 -1.511 9.394 1.00 96.31 160 LEU A C 1
ATOM 1249 O O . LEU A 1 160 ? -5.373 -1.418 10.174 1.00 96.31 160 LEU A O 1
ATOM 1253 N N . GLY A 1 161 ? -3.200 -1.814 9.820 1.00 94.81 161 GLY A N 1
ATOM 1254 C CA . GLY A 1 161 ? -2.860 -1.984 11.232 1.00 94.81 161 GLY A CA 1
ATOM 1255 C C . GLY A 1 161 ? -3.150 -0.728 12.057 1.00 94.81 161 GLY A C 1
ATOM 1256 O O . GLY A 1 161 ? -3.715 -0.825 13.149 1.00 94.81 161 GLY A O 1
ATOM 1257 N N . TYR A 1 162 ? -2.827 0.447 11.509 1.00 95.25 162 TYR A N 1
ATOM 1258 C CA . TYR A 1 162 ? -3.166 1.734 12.112 1.00 95.25 162 TYR A CA 1
ATOM 1259 C C . TYR A 1 162 ? -4.678 1.981 12.117 1.00 95.25 162 TYR A C 1
ATOM 1261 O O . TYR A 1 162 ? -5.232 2.302 13.167 1.00 95.25 162 TYR A O 1
ATOM 1269 N N . CYS A 1 163 ? -5.346 1.795 10.977 1.00 96.38 163 CYS A N 1
ATOM 1270 C CA . CYS A 1 163 ? -6.751 2.144 10.789 1.00 96.38 163 CYS A CA 1
ATOM 1271 C C . CYS A 1 163 ? -7.737 1.214 11.495 1.00 96.38 163 CYS A C 1
ATOM 1273 O O . CYS A 1 163 ? -8.769 1.662 11.982 1.00 96.38 163 CYS A O 1
ATOM 1275 N N . LEU A 1 164 ? -7.430 -0.076 11.611 1.00 95.44 164 LEU A N 1
ATOM 1276 C CA . LEU A 1 164 ? -8.299 -1.028 12.309 1.00 95.44 164 LEU A CA 1
ATOM 1277 C C . LEU A 1 164 ? -8.120 -0.989 13.837 1.00 95.44 164 LEU A C 1
ATOM 1279 O O . LEU A 1 164 ? -8.873 -1.648 14.566 1.00 95.44 164 LEU A O 1
ATOM 1283 N N . ASN A 1 165 ? -7.150 -0.217 14.340 1.00 94.25 165 ASN A N 1
ATOM 1284 C CA . ASN A 1 165 ? -6.996 0.050 15.766 1.00 94.25 165 ASN A CA 1
ATOM 1285 C C . ASN A 1 165 ? -8.229 0.797 16.298 1.00 94.25 165 ASN A C 1
ATOM 1287 O O . ASN A 1 165 ? -8.682 1.764 15.692 1.00 94.25 165 ASN A O 1
ATOM 1291 N N . ALA A 1 166 ? -8.753 0.377 17.453 1.00 91.44 166 ALA A N 1
ATOM 1292 C CA . ALA A 1 166 ? -9.948 0.965 18.059 1.00 91.44 166 ALA A CA 1
ATOM 1293 C C . ALA A 1 166 ? -9.868 2.497 18.205 1.00 91.44 166 ALA A C 1
ATOM 1295 O O . ALA A 1 166 ? -10.867 3.173 17.987 1.00 91.44 166 ALA A O 1
ATOM 1296 N N . LYS A 1 167 ? -8.680 3.046 18.502 1.00 94.06 167 LYS A N 1
ATOM 1297 C CA . LYS A 1 167 ? -8.475 4.496 18.677 1.00 94.06 167 LYS A CA 1
ATOM 1298 C C . LYS A 1 167 ? -8.577 5.302 17.377 1.00 94.06 167 LYS A C 1
ATOM 1300 O O . LYS A 1 167 ? -8.934 6.471 17.425 1.00 94.06 167 LYS A O 1
ATOM 1305 N N . ASN A 1 168 ? -8.273 4.683 16.237 1.00 94.19 168 ASN A N 1
ATOM 1306 C CA . ASN A 1 168 ? -8.154 5.367 14.943 1.00 94.19 168 ASN A CA 1
ATOM 1307 C C . ASN A 1 168 ? -9.251 4.954 13.949 1.00 94.19 168 ASN A C 1
ATOM 1309 O O . ASN A 1 168 ? -9.347 5.506 12.860 1.00 94.19 168 ASN A O 1
ATOM 1313 N N . ARG A 1 169 ? -10.084 3.966 14.294 1.00 94.00 169 ARG A N 1
ATOM 1314 C CA . ARG A 1 169 ? -11.094 3.408 13.384 1.00 94.00 169 ARG A CA 1
ATOM 1315 C C . ARG A 1 169 ? -12.090 4.450 12.891 1.00 94.00 169 ARG A C 1
ATOM 1317 O O . ARG A 1 169 ? -12.436 4.460 11.714 1.00 94.00 169 ARG A O 1
ATOM 1324 N N . ALA A 1 170 ? -12.530 5.327 13.791 1.00 93.50 170 ALA A N 1
ATOM 1325 C CA . ALA A 1 170 ? -13.469 6.391 13.462 1.00 93.50 170 ALA A CA 1
ATOM 1326 C C . ALA A 1 170 ? -12.894 7.354 12.413 1.00 93.50 170 ALA A C 1
ATOM 1328 O O . ALA A 1 170 ? -13.573 7.650 11.435 1.00 93.50 170 ALA A O 1
ATOM 1329 N N . SER A 1 171 ? -11.634 7.781 12.562 1.00 93.50 171 SER A N 1
ATOM 1330 C CA . SER A 1 171 ? -11.001 8.664 11.578 1.00 93.50 171 SER A CA 1
ATOM 1331 C C . SER A 1 171 ? -10.742 7.947 10.250 1.00 93.50 171 SER A C 1
ATOM 1333 O O . SER A 1 171 ? -11.063 8.451 9.177 1.00 93.50 171 SER A O 1
ATOM 1335 N N . CYS A 1 172 ? -10.281 6.698 10.304 1.00 96.44 172 CYS A N 1
ATOM 1336 C CA . CYS A 1 172 ? -10.084 5.887 9.104 1.00 96.44 172 CYS A CA 1
ATOM 1337 C C . CYS A 1 172 ? -11.379 5.414 8.420 1.00 96.44 172 CYS A C 1
ATOM 1339 O O . CYS A 1 172 ? -11.302 4.708 7.418 1.00 96.44 172 CYS A O 1
ATOM 1341 N N . SER A 1 173 ? -12.559 5.788 8.923 1.00 95.56 173 SER A N 1
ATOM 1342 C CA . SER A 1 173 ? -13.836 5.568 8.228 1.00 95.56 173 SER A CA 1
ATOM 1343 C C . SER A 1 173 ? -14.141 6.675 7.205 1.00 95.56 173 SER A C 1
ATOM 1345 O O . SER A 1 173 ? -15.140 6.593 6.497 1.00 95.56 173 SER A O 1
ATOM 1347 N N . SER A 1 174 ? -13.291 7.706 7.112 1.00 96.75 174 SER A N 1
ATOM 1348 C CA . SER A 1 174 ? -13.357 8.762 6.100 1.00 96.75 174 SER A CA 1
ATOM 1349 C C . SER A 1 174 ? -12.227 8.608 5.082 1.00 96.75 174 SER A C 1
ATOM 1351 O O . SER A 1 174 ? -11.049 8.646 5.443 1.00 96.75 174 SER A O 1
ATOM 1353 N N . SER A 1 175 ? -12.565 8.492 3.795 1.00 96.94 175 SER A N 1
ATOM 1354 C CA . SER A 1 175 ? -11.564 8.360 2.728 1.00 96.94 175 SER A CA 1
ATOM 1355 C C . SER A 1 175 ? -10.634 9.573 2.648 1.00 96.94 175 SER A C 1
ATOM 1357 O O . SER A 1 175 ? -9.438 9.401 2.436 1.00 96.94 175 SER A O 1
ATOM 1359 N N . SER A 1 176 ? -11.133 10.790 2.888 1.00 96.62 176 SER A N 1
ATOM 1360 C CA . SER A 1 176 ? -10.312 12.007 2.861 1.00 96.62 176 SER A CA 1
ATOM 1361 C C . SER A 1 176 ? -9.253 12.020 3.963 1.00 96.62 176 SER A C 1
ATOM 1363 O O . SER A 1 176 ? -8.111 12.398 3.711 1.00 96.62 176 SER A O 1
ATOM 1365 N N . GLN A 1 177 ? -9.596 11.534 5.159 1.00 96.56 177 GLN A N 1
ATOM 1366 C CA . GLN A 1 177 ? -8.636 11.407 6.255 1.00 96.56 177 GLN A CA 1
ATOM 1367 C C . GLN A 1 177 ? -7.602 10.318 5.967 1.00 96.56 177 GLN A C 1
ATOM 1369 O O . GLN A 1 177 ? -6.421 10.505 6.249 1.00 96.56 177 GLN A O 1
ATOM 1374 N N . VAL A 1 178 ? -8.005 9.201 5.355 1.00 97.31 178 VAL A N 1
ATOM 1375 C CA . VAL A 1 178 ? -7.049 8.165 4.940 1.00 97.31 178 VAL A CA 1
ATOM 1376 C C . VAL A 1 178 ? -6.108 8.689 3.849 1.00 97.31 178 VAL A C 1
ATOM 1378 O O . VAL A 1 178 ? -4.905 8.467 3.948 1.00 97.31 178 VAL A O 1
ATOM 1381 N N . VAL A 1 179 ? -6.608 9.440 2.861 1.00 96.94 179 VAL A N 1
ATOM 1382 C CA . VAL A 1 179 ? -5.762 10.105 1.851 1.00 96.94 179 VAL A CA 1
ATOM 1383 C C . VAL A 1 179 ? -4.752 11.039 2.514 1.00 96.94 179 VAL A C 1
ATOM 1385 O O . VAL A 1 179 ? -3.579 11.006 2.160 1.00 96.94 179 VAL A O 1
ATOM 1388 N N . GLU A 1 180 ? -5.169 11.832 3.501 1.00 95.50 180 GLU A N 1
ATOM 1389 C CA . GLU A 1 180 ? -4.264 12.716 4.241 1.00 95.50 180 GLU A CA 1
ATOM 1390 C C . GLU A 1 180 ? -3.171 11.934 4.989 1.00 95.50 180 GLU A C 1
ATOM 1392 O O . GLU A 1 180 ? -2.002 12.323 4.953 1.00 95.50 180 GLU A O 1
ATOM 1397 N N . LEU A 1 181 ? -3.517 10.803 5.617 1.00 95.19 181 LEU A N 1
ATOM 1398 C CA . LEU A 1 181 ? -2.541 9.917 6.264 1.00 95.19 181 LEU A CA 1
ATOM 1399 C C . LEU A 1 181 ? -1.520 9.357 5.265 1.00 95.19 181 LEU A C 1
ATOM 1401 O O . LEU A 1 181 ? -0.342 9.240 5.611 1.00 95.19 181 LEU A O 1
ATOM 1405 N N . MET A 1 182 ? -1.9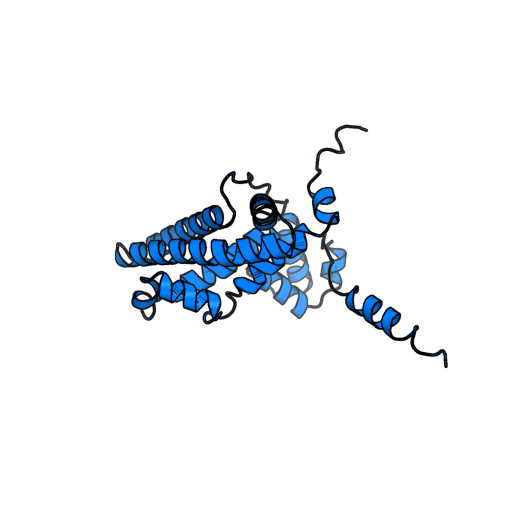75 9.007 4.057 1.00 95.69 182 MET A N 1
ATOM 1406 C CA . MET A 1 182 ? -1.131 8.508 2.969 1.00 95.69 182 MET A CA 1
ATOM 1407 C C . MET A 1 182 ? -0.226 9.598 2.388 1.00 95.69 182 MET A C 1
ATOM 1409 O O . MET A 1 182 ? 0.926 9.320 2.076 1.00 95.69 182 MET A O 1
ATOM 1413 N N . ASP A 1 183 ? -0.732 10.824 2.245 1.00 92.81 183 ASP A N 1
ATOM 1414 C CA . ASP A 1 183 ? 0.009 11.955 1.676 1.00 92.81 183 ASP A CA 1
ATOM 1415 C C . ASP A 1 183 ? 1.082 12.481 2.634 1.00 92.81 183 ASP A C 1
ATOM 1417 O O . ASP A 1 183 ? 2.213 12.749 2.233 1.00 92.81 183 ASP A O 1
ATOM 1421 N N . LYS A 1 184 ? 0.752 12.567 3.927 1.00 90.50 184 LYS A N 1
ATOM 1422 C CA . LYS A 1 184 ? 1.664 13.048 4.974 1.00 90.50 184 LYS A CA 1
ATOM 1423 C C . LYS A 1 184 ? 2.591 11.966 5.531 1.00 90.50 184 LYS A C 1
ATOM 1425 O O . LYS A 1 184 ? 3.336 12.252 6.466 1.00 90.50 184 LYS A O 1
ATOM 1430 N N . ASP A 1 185 ? 2.494 10.727 5.043 1.00 87.12 185 ASP A N 1
ATOM 1431 C CA . ASP A 1 185 ? 3.206 9.556 5.576 1.00 87.12 185 ASP A CA 1
ATOM 1432 C C . ASP A 1 185 ? 3.111 9.448 7.118 1.00 87.12 185 ASP A C 1
ATOM 1434 O O . ASP A 1 185 ? 4.055 9.064 7.813 1.00 87.12 185 ASP A O 1
ATOM 1438 N N . THR A 1 186 ? 1.945 9.795 7.680 1.00 86.44 186 THR A N 1
ATOM 1439 C CA . THR A 1 186 ? 1.749 9.893 9.142 1.00 86.44 186 THR A CA 1
ATOM 1440 C C . THR A 1 186 ? 1.903 8.534 9.825 1.00 86.44 186 THR A C 1
ATOM 1442 O O . THR A 1 186 ? 2.361 8.430 10.966 1.00 86.44 186 THR A O 1
ATOM 1445 N N . VAL A 1 187 ? 1.548 7.460 9.120 1.00 87.12 187 VAL A N 1
ATOM 1446 C CA . VAL A 1 187 ? 1.757 6.096 9.599 1.00 87.12 187 VAL A CA 1
ATOM 1447 C C . VAL A 1 187 ? 3.181 5.672 9.248 1.00 87.12 187 VAL A C 1
ATOM 1449 O O . VAL A 1 187 ? 3.522 5.481 8.078 1.00 87.12 187 VAL A O 1
ATOM 1452 N N . LYS A 1 188 ? 4.025 5.490 10.270 1.00 82.88 188 LYS A N 1
ATOM 1453 C CA . LYS A 1 188 ? 5.439 5.131 10.094 1.00 82.88 188 LYS A CA 1
ATOM 1454 C C . LYS A 1 188 ? 5.606 3.944 9.139 1.00 82.88 188 LYS A C 1
ATOM 1456 O O . LYS A 1 188 ? 5.076 2.857 9.364 1.00 82.88 188 LYS A O 1
ATOM 1461 N N . GLY A 1 189 ? 6.414 4.150 8.101 1.00 79.00 189 GLY A N 1
ATOM 1462 C CA . GLY A 1 189 ? 6.751 3.114 7.129 1.00 79.00 189 GLY A CA 1
ATOM 1463 C C . GLY A 1 189 ? 5.668 2.838 6.085 1.00 79.00 189 GLY A C 1
ATOM 1464 O O . GLY A 1 189 ? 5.701 1.757 5.499 1.00 79.00 189 GLY A O 1
ATOM 1465 N N . THR A 1 190 ? 4.723 3.757 5.860 1.00 83.81 190 THR A N 1
ATOM 1466 C CA . THR A 1 190 ? 3.723 3.629 4.785 1.00 83.81 190 THR A CA 1
ATOM 1467 C C . THR A 1 190 ? 4.127 4.275 3.458 1.00 83.81 190 THR A C 1
ATOM 1469 O O . THR A 1 190 ? 3.736 3.740 2.433 1.00 83.81 190 THR A O 1
ATOM 1472 N N . GLY A 1 191 ? 4.995 5.292 3.445 1.00 88.12 191 GLY A N 1
ATOM 1473 C CA . GLY A 1 191 ? 5.817 5.727 2.298 1.00 88.12 191 GLY A CA 1
ATOM 1474 C C . GLY A 1 191 ? 5.181 5.625 0.904 1.00 88.12 191 GLY A C 1
ATOM 1475 O O . GLY A 1 191 ? 5.849 5.157 -0.027 1.00 88.12 191 GLY A O 1
ATOM 1476 N N . PHE A 1 192 ? 3.904 5.991 0.744 1.00 92.88 192 PHE A N 1
ATOM 1477 C CA . PHE A 1 192 ? 3.124 5.611 -0.442 1.00 92.88 192 PHE A CA 1
ATOM 1478 C C . PHE A 1 192 ? 3.617 6.339 -1.693 1.00 92.88 192 PHE A C 1
ATOM 1480 O O . PHE A 1 192 ? 3.804 5.723 -2.744 1.00 92.88 192 PHE A O 1
ATOM 1487 N N . GLY A 1 193 ? 3.894 7.641 -1.576 1.00 90.31 193 GLY A N 1
ATOM 1488 C CA . GLY A 1 193 ? 4.417 8.445 -2.683 1.00 90.31 193 GLY A CA 1
ATOM 1489 C C . GLY A 1 193 ? 5.781 7.954 -3.180 1.00 90.31 193 GLY A C 1
ATOM 1490 O O . GLY A 1 193 ? 6.006 7.851 -4.391 1.00 90.31 193 GLY A O 1
ATOM 1491 N N . ALA A 1 194 ? 6.673 7.584 -2.254 1.00 89.50 194 ALA A N 1
ATOM 1492 C CA . ALA A 1 194 ? 7.983 7.027 -2.583 1.00 89.50 194 ALA A CA 1
ATOM 1493 C C . ALA A 1 194 ? 7.854 5.672 -3.293 1.00 89.50 194 ALA A C 1
ATOM 1495 O O . ALA A 1 194 ? 8.497 5.442 -4.318 1.00 89.50 194 ALA A O 1
ATOM 1496 N N . TRP A 1 195 ? 6.976 4.794 -2.802 1.00 92.19 195 TRP A N 1
ATOM 1497 C CA . TRP A 1 195 ? 6.741 3.495 -3.426 1.00 92.19 195 TRP A CA 1
ATOM 1498 C C . TRP A 1 195 ? 6.177 3.625 -4.854 1.00 92.19 195 TRP A C 1
ATOM 1500 O O . TRP A 1 195 ? 6.736 3.014 -5.764 1.00 92.19 195 TRP A O 1
ATOM 1510 N N . ILE A 1 196 ? 5.170 4.480 -5.096 1.00 90.62 196 ILE A N 1
ATOM 1511 C CA . ILE A 1 196 ? 4.631 4.729 -6.454 1.00 90.62 196 ILE A CA 1
ATOM 1512 C C . ILE A 1 196 ? 5.723 5.270 -7.386 1.00 90.62 196 ILE A C 1
ATOM 1514 O O . ILE A 1 196 ? 5.812 4.878 -8.550 1.00 90.62 196 ILE A O 1
ATOM 1518 N N . THR A 1 197 ? 6.568 6.171 -6.882 1.00 86.50 197 THR A N 1
ATOM 1519 C CA . THR A 1 197 ? 7.678 6.736 -7.660 1.00 86.50 197 THR A CA 1
ATOM 1520 C C . THR A 1 197 ? 8.679 5.651 -8.056 1.00 86.50 197 THR A C 1
ATOM 1522 O O . THR A 1 197 ? 9.063 5.586 -9.220 1.00 86.50 197 THR A O 1
ATOM 1525 N N . ASN A 1 198 ? 9.029 4.746 -7.138 1.00 86.19 198 ASN A N 1
ATOM 1526 C CA . ASN A 1 198 ? 9.937 3.630 -7.413 1.00 86.19 198 ASN A CA 1
ATOM 1527 C C . ASN A 1 198 ? 9.349 2.619 -8.408 1.00 86.19 198 ASN A C 1
ATOM 1529 O O . ASN A 1 198 ? 10.066 2.164 -9.295 1.00 86.19 198 ASN A O 1
ATOM 1533 N N . VAL A 1 199 ? 8.048 2.315 -8.313 1.00 86.00 199 VAL A N 1
ATOM 1534 C CA . VAL A 1 199 ? 7.329 1.516 -9.326 1.00 86.00 199 VAL A CA 1
ATOM 1535 C C . VAL A 1 199 ? 7.444 2.170 -10.707 1.00 86.00 199 VAL A C 1
ATOM 1537 O O . VAL A 1 199 ? 7.656 1.491 -11.710 1.00 86.00 199 VAL A O 1
ATOM 1540 N N . GLY A 1 200 ? 7.327 3.498 -10.768 1.00 82.38 200 GLY A N 1
ATOM 1541 C CA . GLY A 1 200 ? 7.510 4.253 -12.002 1.00 82.38 200 GLY A CA 1
ATOM 1542 C C . GLY A 1 200 ? 8.940 4.195 -12.541 1.00 82.38 200 GLY A C 1
ATOM 1543 O O . GLY A 1 200 ? 9.127 3.927 -13.726 1.00 82.38 200 GLY A O 1
ATOM 1544 N N . ILE A 1 201 ? 9.941 4.448 -11.693 1.00 78.31 201 ILE A N 1
ATOM 1545 C CA . ILE A 1 201 ? 11.357 4.503 -12.088 1.00 78.31 201 ILE A CA 1
ATOM 1546 C C . ILE A 1 201 ? 11.841 3.143 -12.591 1.00 78.31 201 ILE A C 1
ATOM 1548 O O . ILE A 1 201 ? 12.483 3.087 -13.634 1.00 78.31 201 ILE A O 1
ATOM 1552 N N . GLU A 1 202 ? 11.506 2.038 -11.932 1.00 71.12 202 GLU A N 1
ATOM 1553 C CA . GLU A 1 202 ? 12.027 0.725 -12.343 1.00 71.12 202 GLU A CA 1
ATOM 1554 C C . GLU A 1 202 ? 11.504 0.280 -13.713 1.00 71.12 202 GLU A C 1
ATOM 1556 O O . GLU A 1 202 ? 12.200 -0.363 -14.492 1.00 71.12 202 GLU A O 1
ATOM 1561 N N . ASN A 1 203 ? 10.306 0.734 -14.076 1.00 57.75 203 ASN A N 1
ATOM 1562 C CA . ASN A 1 203 ? 9.742 0.587 -15.418 1.00 57.75 203 ASN A CA 1
ATOM 1563 C C . ASN A 1 203 ? 10.511 1.378 -16.506 1.00 57.75 203 ASN A C 1
ATOM 1565 O O . ASN A 1 203 ? 10.213 1.296 -17.698 1.00 57.75 203 ASN A O 1
ATOM 1569 N N . THR A 1 204 ? 11.479 2.212 -16.128 1.00 56.53 204 THR A N 1
ATOM 1570 C CA . THR A 1 204 ? 12.386 2.889 -17.068 1.00 56.53 204 THR A CA 1
ATOM 1571 C C . THR A 1 204 ? 13.709 2.147 -17.256 1.00 56.53 204 THR A C 1
ATOM 1573 O O . THR A 1 204 ? 14.467 2.521 -18.146 1.00 56.53 204 THR A O 1
ATOM 1576 N N . ASN A 1 205 ? 13.972 1.082 -16.488 1.00 53.22 205 ASN A N 1
ATOM 1577 C CA . ASN A 1 205 ? 15.188 0.288 -16.612 1.00 53.22 205 ASN A CA 1
ATOM 1578 C C . ASN A 1 205 ? 15.011 -0.832 -17.667 1.00 53.22 205 ASN A C 1
ATOM 1580 O O . ASN A 1 205 ? 14.283 -1.797 -17.411 1.00 53.22 205 ASN A O 1
ATOM 1584 N N . PRO A 1 206 ? 15.685 -0.763 -18.835 1.00 46.78 206 PRO A N 1
ATOM 1585 C CA . PRO A 1 206 ? 15.562 -1.766 -19.901 1.00 46.78 206 PRO A CA 1
ATOM 1586 C C . PRO A 1 206 ? 15.986 -3.185 -19.475 1.00 46.78 206 PRO A C 1
ATOM 1588 O O . PRO A 1 206 ? 15.548 -4.163 -20.079 1.00 46.78 206 PRO A O 1
ATOM 1591 N N . MET A 1 207 ? 16.753 -3.339 -18.389 1.00 45.59 207 MET A N 1
ATOM 1592 C CA . MET A 1 207 ? 17.108 -4.655 -17.836 1.00 45.59 207 MET A CA 1
ATOM 1593 C C . MET A 1 207 ? 15.909 -5.444 -17.271 1.00 45.59 207 MET A C 1
ATOM 1595 O O . MET A 1 207 ? 15.981 -6.668 -17.134 1.00 45.59 207 MET A O 1
ATOM 1599 N N . TYR A 1 208 ? 14.784 -4.788 -16.961 1.00 46.09 208 TYR A N 1
ATOM 1600 C CA . TYR A 1 208 ? 13.577 -5.478 -16.483 1.00 46.09 208 TYR A CA 1
ATOM 1601 C C . TYR A 1 208 ? 12.729 -6.089 -17.596 1.00 46.09 208 TYR A C 1
ATOM 1603 O O . TYR A 1 208 ? 12.036 -7.081 -17.362 1.00 46.09 208 TYR A O 1
ATOM 1611 N N . GLU A 1 209 ? 12.804 -5.553 -18.814 1.00 44.84 209 GLU A N 1
ATOM 1612 C CA . GLU A 1 209 ? 12.153 -6.179 -19.966 1.00 44.84 209 GLU A CA 1
ATOM 1613 C C . GLU A 1 209 ? 12.852 -7.496 -20.328 1.00 44.84 209 GLU A C 1
ATOM 1615 O O . GLU A 1 209 ? 12.176 -8.508 -20.511 1.00 44.84 209 GLU A O 1
ATOM 1620 N N . LEU A 1 210 ? 14.189 -7.520 -20.272 1.00 42.41 210 LEU A N 1
ATOM 1621 C CA . LEU A 1 210 ? 15.016 -8.707 -20.537 1.00 42.41 210 LEU A CA 1
ATOM 1622 C C . LEU A 1 210 ? 14.861 -9.820 -19.487 1.00 42.41 210 LEU A C 1
ATOM 1624 O O . LEU A 1 210 ? 15.004 -10.999 -19.796 1.00 42.41 210 LEU A O 1
ATOM 1628 N N . SER A 1 211 ? 14.548 -9.478 -18.234 1.00 39.19 211 SER A N 1
ATOM 1629 C CA . SER A 1 211 ? 14.384 -10.474 -17.160 1.00 39.19 211 SER A CA 1
ATOM 1630 C C . SER A 1 211 ? 12.961 -11.037 -17.035 1.00 39.19 211 SER A C 1
ATOM 1632 O O . SER A 1 211 ? 12.748 -12.000 -16.287 1.00 39.19 211 SER A O 1
ATOM 1634 N N . ASN A 1 212 ? 11.996 -10.468 -17.768 1.00 42.03 212 ASN A N 1
ATOM 1635 C CA . ASN A 1 212 ? 10.634 -10.988 -17.918 1.00 42.03 212 ASN A CA 1
ATOM 1636 C C . ASN A 1 212 ? 10.357 -11.566 -19.317 1.00 42.03 212 ASN A C 1
ATOM 1638 O O . ASN A 1 212 ? 9.341 -12.238 -19.486 1.00 42.03 212 ASN A O 1
ATOM 1642 N N . SER A 1 213 ? 11.248 -11.384 -20.298 1.00 37.69 213 SER A N 1
ATOM 1643 C CA . SER A 1 213 ? 11.215 -12.103 -21.576 1.00 37.69 213 SER A CA 1
ATOM 1644 C C . SER A 1 213 ? 11.721 -13.536 -21.404 1.00 37.69 213 SER A C 1
ATOM 1646 O O . SER A 1 213 ? 12.748 -13.939 -21.945 1.00 37.69 213 SER A O 1
ATOM 1648 N N . LYS A 1 214 ? 10.974 -14.347 -20.655 1.00 43.50 214 LYS A N 1
ATOM 1649 C CA . LYS A 1 214 ? 11.086 -15.806 -20.718 1.00 43.50 214 LYS A CA 1
ATOM 1650 C C . LYS A 1 214 ? 10.328 -16.317 -21.954 1.00 43.50 214 LYS A C 1
ATOM 1652 O O . LYS A 1 214 ? 9.401 -17.103 -21.839 1.00 43.50 214 LYS A O 1
ATOM 1657 N N . SER A 1 215 ? 10.704 -15.798 -23.121 1.00 41.69 215 SER A N 1
ATOM 1658 C CA . SER A 1 215 ? 10.252 -16.255 -24.442 1.00 41.69 215 SER A CA 1
ATOM 1659 C C . SER A 1 215 ? 11.402 -16.292 -25.460 1.00 41.69 215 SER A C 1
ATOM 1661 O O . SER A 1 215 ? 11.159 -16.296 -26.656 1.00 41.69 215 SER A O 1
ATOM 1663 N N . LEU A 1 216 ? 12.656 -16.285 -24.992 1.00 40.06 216 LEU A N 1
ATOM 1664 C CA . LEU A 1 216 ? 13.868 -16.361 -25.824 1.00 40.06 216 LEU A CA 1
ATOM 1665 C C . LEU A 1 216 ? 14.728 -17.590 -25.479 1.00 40.06 216 LEU A C 1
ATOM 1667 O O . LEU A 1 216 ? 15.940 -17.584 -25.651 1.00 40.06 216 LEU A O 1
ATOM 1671 N N . HIS A 1 217 ? 14.088 -18.645 -24.967 1.00 39.44 217 HIS A N 1
ATOM 1672 C CA . HIS A 1 217 ? 14.710 -19.960 -24.772 1.00 39.44 217 HIS A CA 1
ATOM 1673 C C . HIS A 1 217 ? 13.910 -21.111 -25.407 1.00 39.44 217 HIS A C 1
ATOM 1675 O O . HIS A 1 217 ? 14.203 -22.261 -25.114 1.00 39.44 217 HIS A O 1
ATOM 1681 N N . ASP A 1 218 ? 12.966 -20.801 -26.305 1.00 39.06 218 ASP A N 1
ATOM 1682 C CA . ASP A 1 218 ? 12.336 -21.796 -27.193 1.00 39.06 218 ASP A CA 1
ATOM 1683 C C . ASP A 1 218 ? 12.890 -21.732 -28.636 1.00 39.06 218 ASP A C 1
ATOM 1685 O O . ASP A 1 218 ? 12.405 -22.426 -29.523 1.00 39.06 218 ASP A O 1
ATOM 1689 N N . GLU A 1 219 ? 13.940 -20.939 -28.878 1.00 35.12 219 GLU A N 1
ATOM 1690 C CA . GLU A 1 219 ? 14.709 -20.949 -30.129 1.00 35.12 219 GLU A CA 1
ATOM 1691 C C . GLU A 1 219 ? 16.212 -20.962 -29.817 1.00 35.12 219 GLU A C 1
ATOM 1693 O O . GLU A 1 219 ? 16.867 -19.921 -29.830 1.00 35.12 219 GLU A O 1
ATOM 1698 N N . LEU A 1 220 ? 16.722 -22.142 -29.449 1.00 34.19 220 LEU A N 1
ATOM 1699 C CA . LEU A 1 220 ? 18.076 -22.682 -29.676 1.00 34.19 220 LEU A CA 1
ATOM 1700 C C . LEU A 1 220 ? 18.136 -24.111 -29.118 1.00 34.19 220 LEU A C 1
ATOM 1702 O O . LEU A 1 220 ? 18.926 -24.906 -29.669 1.00 34.19 220 LEU A O 1
#

Nearest PDB structures (foldseek):
  2hjq-assembly1_A  TM=5.522E-01  e=5.649E+00  Bacillus subtilis
  8dt0-assembly2_B  TM=3.083E-01  e=2.730E+00  synthetic construct
  5cwf-assembly3_C  TM=2.443E-01  e=6.533E+00  synthetic construct
  8f6r-assembly1_A  TM=2.576E-01  e=6.858E+00  synthetic construct

Solvent-accessible surface area (backbone atoms only — not comparable to full-atom values): 12516 Å² total; per-residue (Å²): 142,89,87,79,77,69,68,66,63,58,59,60,60,66,68,65,78,75,82,80,83,80,70,80,68,44,66,74,53,48,68,72,50,52,68,68,56,47,49,50,57,32,56,79,65,75,49,90,56,90,88,61,84,51,65,70,54,50,34,48,53,50,41,49,53,54,66,66,58,59,83,65,83,61,82,78,74,90,58,48,40,25,59,51,51,12,49,53,44,26,57,54,36,50,55,53,25,63,77,65,69,42,60,71,71,33,50,45,25,24,54,13,44,16,53,16,42,25,53,48,35,44,57,52,42,51,52,41,24,58,76,69,74,49,56,56,61,54,40,32,55,40,34,53,35,61,72,43,34,53,52,53,50,50,21,48,51,50,50,48,58,55,30,71,31,84,91,35,29,72,58,25,43,34,29,69,54,39,32,49,37,46,74,67,40,68,52,83,83,32,52,46,67,60,50,53,47,50,32,45,54,56,68,70,42,71,70,54,58,66,74,66,51,88,75,72,80,88,78,128

Mean predicted aligned error: 14.49 Å

Sequence (220 aa):
MQRSGLALLLCAALLFSAVTQAFAESEAEFKKMNVRQLKKFLDERDVDYRDITEKSEFVSRAVEWAGRNKKVVRDLPKEPFWEVWAKISRDKCEAAVATKGLGESGAKVCDAVASAVDSFFMMNGKRTASKLKKKPDALTKTANGDIYYNAGSRIIARLLGYCLNAKNRASCSSSSQVVELMDKDTVKGTGFGAWITNVGIENTNPMYELSNSKSLHDEL

Foldseek 3Di:
DDDDPPPVVVVVVVVPPPDDPPDPPDLVNLVVDDPVVLVVLCVVVVHDCVVPDDSVVSSVSSVVVSVVPPWPPDDQDPDFPQLVLLVVLLVVQVVVCVVVVVPPLSNLLSVLLSLLSSVLCVVLLVVLCVVLVHDRSLLSVLCPGPVNVVLSSVLSVLLSVQCVPPVNSVQSSHNVSSNVCLVVVVRPSNCPSVSSNVSSVVSVDPVVVVVPPPPPPVPD

InterPro domains:
  IPR036361 SAP domain superfamily [G3DSA:1.10.720.30] (25-75)
  IPR036361 SAP domain superfamily [SSF68906] (27-65)
  IPR055111 RNF34/RFFL, HeH domain [PF22968] (25-62)

Secondary structure (DSSP, 8-state):
----SSHHHHHHHHSSSSS-------HHHHHHS-HHHHHHHHHTTT---TT--SHHHHHHHHHHHHHH-----PPPPSS-HHHHHHHHHHHHHHHHHHHHT-HHHHHHHHHHHHHHHHHHHHHHHHHHHHHTT--HHHHHHHHTSHHHHHHHHHHHHHHHHHHTSTTTTTGGGSHHHHHHHHHTT-STT--HHHHHHHHHHHTT-THHHHHH-TTSSS--

Radius of gyration: 20.83 Å; Cα contacts (8 Å, |Δi|>4): 208; chains: 1; bounding box: 60×54×49 Å

pLDDT: mean 79.2, std 20.22, range [32.28, 98.25]